Protein AF-A0A7C4CMU3-F1 (afdb_monomer_lite)

Foldseek 3Di:
DDDPDDDPPDDDPPCPVVVVVVVVVVVVVVVVVVVVVVVVVCVVVVVVVVVVVVVVVVVVVVVVVVVVVVCVVVVPPPPPPPPPPDPDDDDDDDDDDDDDDDDDDDDDDDDPDDPFDWFQQPPPRDIHTPPDQADPPPRHGRDDDPPDDDDPDDDPPQDWDADPVPRDIGGPPDQADPVPRHGDPPNPPDPDPPDPPCPVVVVVVVVVVVVVVVVVVVVVVVVVVVVVVVVVVVPD

Sequence (236 aa):
MLGFFREEKQMPHKNAVAYGTASCIMGIMILFASIFLFSQYISKTANQYLAITVIIMLTASSLVILSGAYLRHLGKTWPVTVPIKTAGGTSPKKQFQKTPSLQNVTYHETVSKSQEATKICPKCGTANDAKYKFCFRCGTILFEIPMETLPSTEIEVEEFVFCQVCGKKLAKNSKYCSSCGAPLSGAETLPPPPPPPDIEKRLEELEEKIRSLEESLKKITESKSFENKNETSIFE

Structure (mmCIF, N/CA/C/O backbone):
data_AF-A0A7C4CMU3-F1
#
_entry.id   AF-A0A7C4CMU3-F1
#
loop_
_atom_site.group_PDB
_atom_site.id
_atom_site.type_symbol
_atom_site.label_atom_id
_atom_site.label_alt_id
_atom_site.label_comp_id
_atom_site.label_asym_id
_atom_site.label_entity_id
_atom_site.label_seq_id
_atom_site.pdbx_PDB_ins_code
_atom_site.Cartn_x
_atom_site.Cartn_y
_atom_site.Cartn_z
_atom_site.occupancy
_atom_site.B_iso_or_equiv
_atom_site.auth_seq_id
_atom_site.auth_comp_id
_atom_site.auth_asym_id
_atom_site.auth_atom_id
_atom_site.pdbx_PDB_model_num
ATOM 1 N N . MET A 1 1 ? -56.685 -31.455 2.705 1.00 46.97 1 MET A N 1
ATOM 2 C CA . MET A 1 1 ? -56.891 -30.515 1.585 1.00 46.97 1 MET A CA 1
ATOM 3 C C . MET A 1 1 ? -57.648 -29.299 2.102 1.00 46.97 1 MET A C 1
ATOM 5 O O . MET A 1 1 ? -58.862 -29.360 2.211 1.00 46.97 1 MET A O 1
ATOM 9 N N . LEU A 1 2 ? -56.946 -28.233 2.488 1.00 42.47 2 LEU A N 1
ATOM 10 C CA . LEU A 1 2 ? -57.560 -26.944 2.820 1.00 42.47 2 LEU A CA 1
ATOM 11 C C . LEU A 1 2 ? -56.958 -25.912 1.868 1.00 42.47 2 LEU A C 1
ATOM 13 O O . LEU A 1 2 ? -55.816 -25.494 2.036 1.00 42.47 2 LEU A O 1
ATOM 17 N N . GLY A 1 3 ? -57.699 -25.609 0.803 1.00 42.78 3 GLY A N 1
ATOM 18 C CA . GLY A 1 3 ? -57.327 -24.609 -0.188 1.00 42.78 3 GLY A CA 1
ATOM 19 C C . GLY A 1 3 ? -57.658 -23.216 0.329 1.00 42.78 3 GLY A C 1
ATOM 20 O O . GLY A 1 3 ? -58.828 -22.858 0.435 1.00 42.78 3 GLY A O 1
ATOM 21 N N . PHE A 1 4 ? -56.628 -22.433 0.640 1.00 49.97 4 PHE A N 1
ATOM 22 C CA . PHE A 1 4 ? -56.752 -20.996 0.851 1.00 49.97 4 PHE A CA 1
ATOM 23 C C . PHE A 1 4 ? -56.882 -20.309 -0.514 1.00 49.97 4 PHE A C 1
ATOM 25 O O . PHE A 1 4 ? -55.888 -20.050 -1.189 1.00 49.97 4 PHE A O 1
ATOM 32 N N . PHE A 1 5 ? -58.117 -20.019 -0.922 1.00 52.44 5 PHE A N 1
ATOM 33 C CA . PHE A 1 5 ? -58.389 -19.056 -1.986 1.00 52.44 5 PHE A CA 1
ATOM 34 C C . PHE A 1 5 ? -58.101 -17.652 -1.445 1.00 52.44 5 PHE A C 1
ATOM 36 O O . PHE A 1 5 ? -58.825 -17.133 -0.596 1.00 52.44 5 PHE A O 1
ATOM 43 N N . ARG A 1 6 ? -56.997 -17.058 -1.905 1.00 57.62 6 ARG A N 1
ATOM 44 C CA . ARG A 1 6 ? -56.644 -15.662 -1.643 1.00 57.62 6 ARG A CA 1
ATOM 45 C C . ARG A 1 6 ? -57.348 -14.794 -2.681 1.00 57.62 6 ARG A C 1
ATOM 47 O O . ARG A 1 6 ? -57.037 -14.854 -3.863 1.00 57.62 6 ARG A O 1
ATOM 54 N N . GLU A 1 7 ? -58.313 -14.021 -2.215 1.00 53.16 7 GLU A N 1
ATOM 55 C CA . GLU A 1 7 ? -59.110 -13.088 -3.006 1.00 53.16 7 GLU A CA 1
ATOM 56 C C . GLU A 1 7 ? -58.253 -11.855 -3.359 1.00 53.16 7 GLU A C 1
ATOM 58 O O . GLU A 1 7 ? -58.010 -10.978 -2.526 1.00 53.16 7 GLU A O 1
ATOM 63 N N . GLU A 1 8 ? -57.722 -11.807 -4.585 1.00 56.66 8 GLU A N 1
ATOM 64 C CA . GLU A 1 8 ? -57.053 -10.620 -5.126 1.00 56.66 8 GLU A CA 1
ATOM 65 C C . GLU A 1 8 ? -58.100 -9.558 -5.467 1.00 56.66 8 GLU A C 1
ATOM 67 O O . GLU A 1 8 ? -58.771 -9.600 -6.498 1.00 56.66 8 GLU A O 1
ATOM 72 N N . LYS A 1 9 ? -58.245 -8.573 -4.576 1.00 58.94 9 LYS A N 1
ATOM 73 C CA . LYS A 1 9 ? -59.025 -7.363 -4.845 1.00 58.94 9 LYS A CA 1
ATOM 74 C C . LYS A 1 9 ? -58.355 -6.571 -5.967 1.00 58.94 9 LYS A C 1
ATOM 76 O O . LYS A 1 9 ? -57.371 -5.865 -5.755 1.00 58.94 9 LYS A O 1
ATOM 81 N N . GLN A 1 10 ? -58.922 -6.689 -7.159 1.00 59.12 10 GLN A N 1
ATOM 82 C CA . GLN A 1 10 ? -58.537 -5.951 -8.352 1.00 59.12 10 GLN A CA 1
ATOM 83 C C . GLN A 1 10 ? -58.848 -4.458 -8.152 1.00 59.12 10 GLN A C 1
ATOM 85 O O . GLN A 1 10 ? -60.004 -4.037 -8.147 1.00 59.12 10 GLN A O 1
ATOM 90 N N . MET A 1 11 ? -57.809 -3.652 -7.917 1.00 60.00 11 MET A N 1
ATOM 91 C CA . MET A 1 11 ? -57.941 -2.200 -7.778 1.00 60.00 11 MET A CA 1
ATOM 92 C C . MET A 1 11 ? -58.058 -1.509 -9.150 1.00 60.00 11 MET A C 1
ATOM 94 O O . MET A 1 11 ? -57.443 -1.950 -10.123 1.00 60.00 11 MET A O 1
ATOM 98 N N . PRO A 1 12 ? -58.830 -0.410 -9.251 1.00 54.72 12 PRO A N 1
ATOM 99 C CA . PRO A 1 12 ? -59.110 0.265 -10.513 1.00 54.72 12 PRO A CA 1
ATOM 100 C C . PRO A 1 12 ? -57.850 0.892 -11.136 1.00 54.72 12 PRO A C 1
ATOM 102 O O . PRO A 1 12 ? -57.172 1.737 -10.551 1.00 54.72 12 PRO A O 1
ATOM 105 N N . HIS A 1 13 ? -57.594 0.506 -12.386 1.00 56.91 13 HIS A N 1
ATOM 106 C CA . HIS A 1 13 ? -56.392 0.735 -13.202 1.00 56.91 13 HIS A CA 1
ATOM 107 C C . HIS A 1 13 ? -56.022 2.206 -13.506 1.00 56.91 13 HIS A C 1
ATOM 109 O O . HIS A 1 13 ? -55.070 2.463 -14.241 1.00 56.91 13 HIS A O 1
ATOM 115 N N . LYS A 1 14 ? -56.763 3.188 -12.978 1.00 56.09 14 LYS A N 1
ATOM 116 C CA . LYS A 1 14 ? -56.582 4.614 -13.308 1.00 56.09 14 LYS A CA 1
ATOM 117 C C . LYS A 1 14 ? -55.611 5.355 -12.380 1.00 56.09 14 LYS A C 1
ATOM 119 O O . LYS A 1 14 ? -55.131 6.416 -12.757 1.00 56.09 14 LYS A O 1
ATOM 124 N N . ASN A 1 15 ? -55.248 4.772 -11.231 1.00 52.31 15 ASN A N 1
ATOM 125 C CA . ASN A 1 15 ? -54.351 5.417 -10.258 1.00 52.31 15 ASN A CA 1
ATOM 126 C C . ASN A 1 15 ? -52.934 4.813 -10.211 1.00 52.31 15 ASN A C 1
ATOM 128 O O . ASN A 1 15 ? -52.045 5.400 -9.604 1.00 52.31 15 ASN A O 1
ATOM 132 N N . ALA A 1 16 ? -52.686 3.675 -10.870 1.00 51.88 16 ALA A N 1
ATOM 133 C CA . ALA A 1 16 ? -51.402 2.963 -10.800 1.00 51.88 16 ALA A CA 1
ATOM 134 C C . ALA A 1 16 ? -50.220 3.735 -11.428 1.00 51.88 16 ALA A C 1
ATOM 136 O O . ALA A 1 16 ? -49.078 3.568 -11.007 1.00 51.88 16 ALA A O 1
ATOM 137 N N . VAL A 1 17 ? -50.486 4.626 -12.390 1.00 53.56 17 VAL A N 1
ATOM 138 C CA . VAL A 1 17 ? -49.440 5.400 -13.085 1.00 53.56 17 VAL A CA 1
ATOM 139 C C . VAL A 1 17 ? -48.876 6.529 -12.207 1.00 53.56 17 VAL A C 1
ATOM 141 O O . VAL A 1 17 ? -47.705 6.877 -12.333 1.00 53.56 17 VAL A O 1
ATOM 144 N N . ALA A 1 18 ? -49.663 7.066 -11.267 1.00 52.12 18 ALA A N 1
ATOM 145 C CA . ALA A 1 18 ? -49.240 8.179 -10.410 1.00 52.12 18 ALA A CA 1
ATOM 146 C C . ALA A 1 18 ? -48.301 7.747 -9.265 1.00 52.12 18 ALA A C 1
ATOM 148 O O . ALA A 1 18 ? -47.420 8.508 -8.866 1.00 52.12 18 ALA A O 1
ATOM 149 N N . TYR A 1 19 ? -48.441 6.518 -8.756 1.00 53.53 19 TYR A N 1
ATOM 150 C CA . TYR A 1 19 ? -47.582 6.013 -7.675 1.00 53.53 19 TYR A CA 1
ATOM 151 C C . TYR A 1 19 ? -46.185 5.597 -8.165 1.00 53.53 19 TYR A C 1
ATOM 153 O O . TYR A 1 19 ? -45.214 5.716 -7.417 1.00 53.53 19 TYR A O 1
ATOM 161 N N . GLY A 1 20 ? -46.056 5.172 -9.427 1.00 54.78 20 GLY A N 1
ATOM 162 C CA . GLY A 1 20 ? -44.764 4.806 -10.018 1.00 54.78 20 GLY A CA 1
ATOM 163 C C . GLY A 1 20 ? -43.837 6.006 -10.239 1.00 54.78 20 GLY A C 1
ATOM 164 O O . GLY A 1 20 ? -42.647 5.940 -9.934 1.00 54.78 20 GLY A O 1
ATOM 165 N N . THR A 1 21 ? -44.376 7.138 -10.702 1.00 58.78 21 THR A N 1
ATOM 166 C CA . THR A 1 21 ? -43.574 8.341 -10.981 1.00 58.78 21 THR A CA 1
ATOM 167 C C . THR A 1 21 ? -43.113 9.038 -9.702 1.00 58.78 21 THR A C 1
ATOM 169 O O . THR A 1 21 ? -41.954 9.441 -9.615 1.00 58.78 21 THR A O 1
ATOM 172 N N . ALA A 1 22 ? -43.964 9.105 -8.673 1.00 62.97 22 ALA A N 1
ATOM 173 C CA . ALA A 1 22 ? -43.596 9.666 -7.373 1.00 62.97 22 ALA A CA 1
ATOM 174 C C . ALA A 1 22 ? -42.492 8.848 -6.672 1.00 62.97 22 ALA A C 1
ATOM 176 O O . ALA A 1 22 ? -41.566 9.423 -6.100 1.00 62.97 22 ALA A O 1
ATOM 177 N N . SER A 1 23 ? -42.542 7.512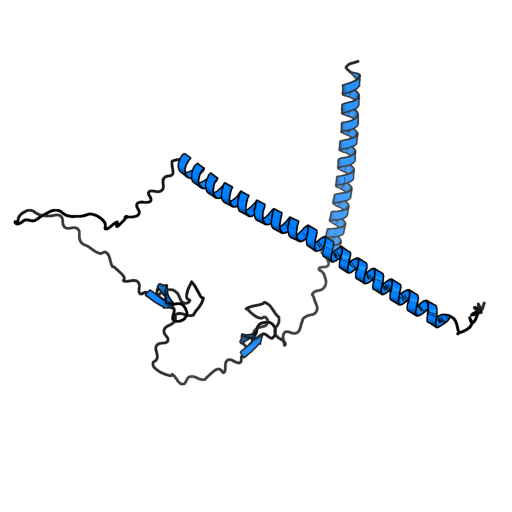 -6.767 1.00 70.38 23 SER A N 1
ATOM 178 C CA . SER A 1 23 ? -41.509 6.633 -6.202 1.00 70.38 23 SER A CA 1
ATOM 179 C C . SER A 1 23 ? -40.160 6.786 -6.922 1.00 70.38 23 SER A C 1
ATOM 181 O O . SER A 1 23 ? -39.123 6.903 -6.267 1.00 70.38 23 SER A O 1
ATOM 183 N N . CYS A 1 24 ? -40.166 6.903 -8.256 1.00 70.19 24 CYS A N 1
ATOM 184 C CA . CYS A 1 24 ? -38.953 7.174 -9.033 1.00 70.19 24 CYS A CA 1
ATOM 185 C C . CYS A 1 24 ? -38.321 8.534 -8.701 1.00 70.19 24 CYS A C 1
ATOM 187 O O . CYS A 1 24 ? -37.105 8.614 -8.538 1.00 70.19 24 CYS A O 1
ATOM 189 N N . ILE A 1 25 ? -39.122 9.596 -8.566 1.00 80.38 25 ILE A N 1
ATOM 190 C CA . ILE A 1 25 ? -38.609 10.937 -8.245 1.00 80.38 25 ILE A CA 1
ATOM 191 C C . ILE A 1 25 ? -37.969 10.950 -6.851 1.00 80.38 25 ILE A C 1
ATOM 193 O O . ILE A 1 25 ? -36.870 11.476 -6.688 1.00 80.38 25 ILE A O 1
ATOM 197 N N . MET A 1 26 ? -38.597 10.309 -5.861 1.00 81.75 26 MET A N 1
ATOM 198 C CA . MET A 1 26 ? -38.030 10.191 -4.512 1.00 81.75 26 MET A CA 1
ATOM 199 C C . MET A 1 26 ? -36.707 9.414 -4.508 1.00 81.75 26 MET A C 1
ATOM 201 O O . MET A 1 26 ? -35.751 9.843 -3.864 1.00 81.75 26 MET A O 1
ATOM 205 N N . GLY A 1 27 ? -36.613 8.320 -5.272 1.00 77.50 27 GLY A N 1
ATOM 206 C CA . GLY A 1 27 ? -35.368 7.561 -5.419 1.00 77.50 27 GLY A CA 1
ATOM 207 C C . GLY A 1 27 ? -34.232 8.391 -6.027 1.00 77.50 27 GLY A C 1
ATOM 208 O O . GLY A 1 27 ? -33.112 8.377 -5.520 1.00 77.50 27 GLY A O 1
ATOM 209 N N . ILE A 1 28 ? -34.530 9.180 -7.061 1.00 80.50 28 ILE A N 1
ATOM 210 C CA . ILE A 1 28 ? -33.556 10.071 -7.706 1.00 80.50 28 ILE A CA 1
ATOM 211 C C . ILE A 1 28 ? -33.084 11.164 -6.734 1.00 80.50 28 ILE A C 1
ATOM 213 O O . ILE A 1 28 ? -31.883 11.408 -6.621 1.00 80.50 28 ILE A O 1
ATOM 217 N N . MET A 1 29 ? -33.995 11.780 -5.976 1.00 88.56 29 MET A N 1
ATOM 218 C CA . MET A 1 29 ? -33.649 12.815 -4.992 1.00 88.56 29 MET A CA 1
ATOM 219 C C . MET A 1 29 ? -32.762 12.277 -3.860 1.00 88.56 29 MET A C 1
ATOM 221 O O . MET A 1 29 ? -31.830 12.962 -3.438 1.00 88.56 29 MET A O 1
ATOM 225 N N . ILE A 1 30 ? -32.999 11.042 -3.405 1.00 83.44 30 ILE A N 1
ATOM 226 C CA . ILE A 1 30 ? -32.158 10.382 -2.396 1.00 83.44 30 ILE A CA 1
ATOM 227 C C . ILE A 1 30 ? -30.750 10.132 -2.949 1.00 83.44 30 ILE A C 1
ATOM 229 O O . ILE A 1 30 ? -29.772 10.451 -2.277 1.00 83.44 30 ILE A O 1
ATOM 233 N N . LEU A 1 31 ? -30.629 9.642 -4.187 1.00 80.88 31 LEU A N 1
ATOM 234 C CA . LEU A 1 31 ? -29.326 9.424 -4.825 1.00 80.88 31 LEU A CA 1
ATOM 235 C C . LEU A 1 31 ? -28.530 10.727 -4.969 1.00 80.88 31 LEU A C 1
ATOM 237 O O . LEU A 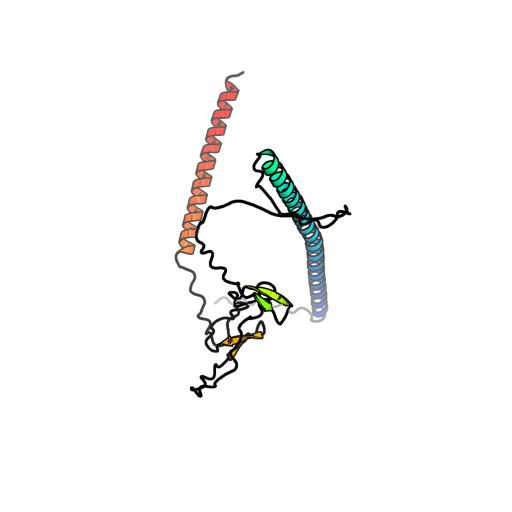1 31 ? -27.348 10.766 -4.624 1.00 80.88 31 LEU A O 1
ATOM 241 N N . PHE A 1 32 ? -29.170 11.814 -5.410 1.00 88.56 32 PHE A N 1
ATOM 242 C CA . PHE A 1 32 ? -28.514 13.121 -5.498 1.00 88.56 32 PHE A CA 1
ATOM 243 C C . PHE A 1 32 ? -28.094 13.660 -4.127 1.00 88.56 32 PHE A C 1
ATOM 245 O O . PHE A 1 32 ? -26.984 14.178 -3.995 1.00 88.56 32 PHE A O 1
ATOM 252 N N . ALA A 1 33 ? -28.925 13.495 -3.094 1.00 83.94 33 ALA A N 1
ATOM 253 C CA . ALA A 1 33 ? -28.575 13.884 -1.731 1.00 83.94 33 ALA A CA 1
ATOM 254 C C . ALA A 1 33 ? -27.375 13.083 -1.195 1.00 83.94 33 ALA A C 1
ATOM 256 O O . ALA A 1 33 ? -26.463 13.665 -0.607 1.00 83.94 33 ALA A O 1
ATOM 257 N N . SER A 1 34 ? -27.317 11.771 -1.450 1.00 81.81 34 SER A N 1
ATOM 258 C CA . SER A 1 34 ? -26.182 10.925 -1.064 1.00 81.81 34 SER A CA 1
ATOM 259 C C . SER A 1 34 ? -24.889 11.325 -1.778 1.00 81.81 34 SER A C 1
ATOM 261 O O . SER A 1 34 ? -23.850 11.438 -1.130 1.00 81.81 34 SER A O 1
ATOM 263 N N . ILE A 1 35 ? -24.943 11.604 -3.085 1.00 79.06 35 ILE A N 1
ATOM 264 C CA . ILE A 1 35 ? -23.781 12.065 -3.863 1.00 79.06 35 ILE A CA 1
ATOM 265 C C . ILE A 1 35 ? -23.297 13.433 -3.361 1.00 79.06 35 ILE A C 1
ATOM 267 O O . ILE A 1 35 ? -22.094 13.644 -3.200 1.00 79.06 35 ILE A O 1
ATOM 271 N N . PHE A 1 36 ? -24.216 14.352 -3.059 1.00 83.88 36 PHE A N 1
ATOM 272 C CA . PHE A 1 36 ? -23.882 15.679 -2.540 1.00 83.88 36 PHE A CA 1
ATOM 273 C C . PHE A 1 36 ? -23.233 15.613 -1.149 1.00 83.88 36 PHE A C 1
ATOM 275 O O . PHE A 1 36 ? -22.202 16.245 -0.914 1.00 83.88 36 PHE A O 1
ATOM 282 N N . LEU A 1 37 ? -23.775 14.798 -0.237 1.00 77.88 37 LEU A N 1
ATOM 283 C CA . LEU A 1 37 ? -23.185 14.574 1.087 1.00 77.88 37 LEU A CA 1
ATOM 284 C C . LEU A 1 37 ? -21.814 13.892 0.996 1.00 77.88 37 LEU A C 1
ATOM 286 O O . LEU A 1 37 ? -20.896 14.273 1.722 1.00 77.88 37 LEU A O 1
ATOM 290 N N . PHE A 1 38 ? -21.642 12.941 0.075 1.00 69.56 38 PHE A N 1
ATOM 291 C CA . PHE A 1 38 ? -20.359 12.285 -0.175 1.00 69.56 38 PHE A CA 1
ATOM 292 C C . PHE A 1 38 ? -19.315 13.260 -0.742 1.00 69.56 38 PHE A C 1
ATOM 294 O O . PHE A 1 38 ? -18.168 13.259 -0.301 1.00 69.56 38 PHE A O 1
ATOM 301 N N . SER A 1 39 ? -19.713 14.167 -1.639 1.00 71.62 39 SER A N 1
ATOM 302 C CA . SER A 1 39 ? -18.847 15.237 -2.155 1.00 71.62 39 SER A CA 1
ATOM 303 C C . SER A 1 39 ? -18.406 16.211 -1.052 1.00 71.62 39 SER A C 1
ATOM 305 O O . SER A 1 39 ? -17.217 16.513 -0.929 1.00 71.62 39 SER A O 1
ATOM 307 N N . GLN A 1 40 ? -19.328 16.625 -0.175 1.00 75.62 40 GLN A N 1
ATOM 308 C CA . GLN A 1 40 ? -19.013 17.471 0.983 1.00 75.62 40 GLN A CA 1
ATOM 309 C C . GLN A 1 40 ? -18.111 16.756 2.007 1.00 75.62 40 GLN A C 1
ATOM 311 O O . GLN A 1 40 ? -17.236 17.379 2.615 1.00 75.62 40 GLN A O 1
ATOM 316 N N . TYR A 1 41 ? -18.282 15.441 2.180 1.00 74.62 41 TYR A N 1
ATOM 317 C CA . TYR A 1 41 ? -17.429 14.606 3.029 1.00 74.62 41 TYR A CA 1
ATOM 318 C C . TYR A 1 41 ? -16.005 14.467 2.465 1.00 74.62 41 TYR A C 1
ATOM 320 O O . TYR A 1 41 ? -15.029 14.646 3.200 1.00 74.62 41 TYR A O 1
ATOM 328 N N . ILE A 1 42 ? -15.867 14.235 1.155 1.00 66.38 42 ILE A N 1
ATOM 329 C CA . ILE A 1 42 ? -14.566 14.205 0.468 1.00 66.38 42 ILE A CA 1
ATOM 330 C C . ILE A 1 42 ? -13.876 15.570 0.560 1.00 66.38 42 ILE A C 1
ATOM 332 O O . ILE A 1 42 ? -12.685 15.630 0.844 1.00 66.38 42 ILE A O 1
ATOM 336 N N . SER A 1 43 ? -14.601 16.681 0.397 1.00 65.88 43 SER A N 1
ATOM 337 C CA . SER A 1 43 ? -14.002 18.020 0.489 1.00 65.88 43 SER A CA 1
ATOM 338 C C . SER A 1 43 ? -13.451 18.337 1.886 1.00 65.88 43 SER A C 1
ATOM 340 O O . SER A 1 43 ? -12.412 18.991 1.995 1.00 65.88 43 SER A O 1
ATOM 342 N N . LYS A 1 44 ? -14.104 17.870 2.960 1.00 66.81 44 LYS A N 1
ATOM 343 C CA . LYS A 1 44 ? -13.600 18.046 4.334 1.00 66.81 44 LYS A CA 1
ATOM 344 C C . LYS A 1 44 ? -12.400 17.150 4.635 1.00 66.81 44 LYS A C 1
ATOM 346 O O . LYS A 1 44 ? -11.450 17.610 5.265 1.00 66.81 44 LYS A O 1
ATOM 351 N N . THR A 1 45 ? -12.415 15.904 4.169 1.00 59.59 45 THR A N 1
ATOM 352 C CA . THR A 1 45 ? -11.327 14.945 4.416 1.00 59.59 45 THR A CA 1
ATOM 353 C C . THR A 1 45 ? -10.098 15.222 3.548 1.00 59.59 45 THR A C 1
ATOM 355 O O . THR A 1 45 ? -8.983 15.147 4.053 1.00 59.59 45 THR A O 1
ATOM 358 N N . ALA A 1 46 ? -10.262 15.657 2.294 1.00 62.94 46 ALA A N 1
ATOM 359 C CA . ALA A 1 46 ? -9.153 16.062 1.423 1.00 62.94 46 ALA A CA 1
ATOM 360 C C . ALA A 1 46 ? -8.324 17.206 2.035 1.00 62.94 46 ALA A C 1
ATOM 362 O O . ALA A 1 46 ? -7.094 17.155 2.026 1.00 62.94 46 ALA A O 1
ATOM 363 N N . ASN A 1 47 ? -8.986 18.187 2.657 1.00 68.75 47 ASN A N 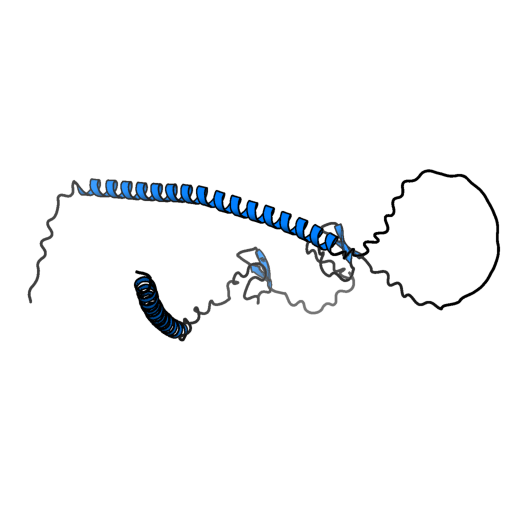1
ATOM 364 C CA . ASN A 1 47 ? -8.308 19.266 3.378 1.00 68.75 47 ASN A CA 1
ATOM 365 C C . ASN A 1 47 ? -7.611 18.775 4.657 1.00 68.75 47 ASN A C 1
ATOM 367 O O . ASN A 1 47 ? -6.543 19.278 4.996 1.00 68.75 47 ASN A O 1
ATOM 371 N N . GLN A 1 48 ? -8.161 17.769 5.347 1.00 76.38 48 GLN A N 1
ATOM 372 C CA . GLN A 1 48 ? -7.507 17.161 6.511 1.00 76.38 48 GLN A CA 1
ATOM 373 C C . GLN A 1 48 ? -6.262 16.355 6.119 1.00 76.38 48 GLN A C 1
ATOM 375 O O . GLN A 1 48 ? -5.223 16.517 6.751 1.00 76.38 48 GLN A O 1
ATOM 380 N N . TYR A 1 49 ? -6.311 15.553 5.052 1.00 79.44 49 TYR A N 1
ATOM 381 C CA . TYR A 1 49 ? -5.132 14.833 4.555 1.00 79.44 49 TYR A CA 1
ATOM 382 C C . TYR A 1 49 ? -4.056 15.788 4.020 1.00 79.44 49 TYR A C 1
ATOM 384 O O . TYR A 1 49 ? -2.870 15.581 4.285 1.00 79.44 49 TYR A O 1
ATOM 392 N N . LEU A 1 50 ? -4.439 16.870 3.334 1.00 81.50 50 LEU A N 1
ATOM 393 C CA . LEU A 1 50 ? -3.496 17.903 2.899 1.00 81.50 50 LEU A CA 1
ATOM 394 C C . LEU A 1 50 ? -2.850 18.622 4.099 1.00 81.50 50 LEU A C 1
ATOM 396 O O . LEU A 1 50 ? -1.639 18.818 4.123 1.00 81.50 50 LEU A O 1
ATOM 400 N N . ALA A 1 51 ? -3.623 18.953 5.136 1.00 76.44 51 ALA A N 1
ATOM 401 C CA . ALA A 1 51 ? -3.087 19.561 6.353 1.00 76.44 51 ALA A CA 1
ATOM 402 C C . ALA A 1 51 ? -2.135 18.613 7.106 1.00 76.44 51 ALA A C 1
ATOM 404 O O . ALA A 1 51 ? -1.042 19.022 7.496 1.00 76.44 51 ALA A O 1
ATOM 405 N N . ILE A 1 52 ? -2.505 17.336 7.262 1.00 80.38 52 ILE A N 1
ATOM 406 C CA . ILE A 1 52 ? -1.670 16.320 7.922 1.00 80.38 52 ILE A CA 1
ATOM 407 C C . ILE A 1 52 ? -0.364 16.106 7.147 1.00 80.38 52 ILE A C 1
ATOM 409 O O . ILE A 1 52 ? 0.708 16.087 7.748 1.00 80.38 52 ILE A O 1
ATOM 413 N N . THR A 1 53 ? -0.422 15.997 5.818 1.00 77.94 53 THR A N 1
ATOM 414 C CA . THR A 1 53 ? 0.782 15.821 4.986 1.00 77.94 53 THR A CA 1
ATOM 415 C C . THR A 1 53 ? 1.713 17.033 5.056 1.00 77.94 53 THR A C 1
ATOM 417 O O . THR A 1 53 ? 2.921 16.853 5.202 1.00 77.94 53 THR A O 1
ATOM 420 N N . VAL A 1 54 ? 1.184 18.262 5.059 1.00 78.38 54 VAL A N 1
ATOM 421 C CA . VAL A 1 54 ? 1.990 19.482 5.254 1.00 78.38 54 VAL A CA 1
ATOM 422 C C . VAL A 1 54 ? 2.643 19.510 6.643 1.00 78.38 54 VAL A C 1
ATOM 424 O O . VAL A 1 54 ? 3.832 19.810 6.747 1.00 78.38 54 VAL A O 1
ATOM 427 N N . ILE A 1 55 ? 1.925 19.132 7.706 1.00 80.56 55 ILE A N 1
ATOM 428 C CA . ILE A 1 55 ? 2.478 19.051 9.071 1.00 80.56 55 ILE A CA 1
ATOM 429 C C . ILE A 1 55 ? 3.595 17.999 9.158 1.00 80.56 55 ILE A C 1
ATOM 431 O O . ILE A 1 55 ? 4.643 18.264 9.751 1.00 80.56 55 ILE A O 1
ATOM 435 N N . ILE A 1 56 ? 3.421 16.829 8.537 1.00 84.19 56 ILE A N 1
ATOM 436 C CA . ILE A 1 56 ? 4.460 15.786 8.481 1.00 84.19 56 ILE A CA 1
ATOM 437 C C . ILE A 1 56 ? 5.713 16.309 7.762 1.00 84.19 56 ILE A C 1
ATOM 439 O O . ILE A 1 56 ? 6.826 16.125 8.249 1.00 84.19 56 ILE A O 1
ATOM 443 N N . MET A 1 57 ? 5.557 17.018 6.643 1.00 86.00 57 MET A N 1
ATOM 444 C CA . MET A 1 57 ? 6.695 17.573 5.897 1.00 86.00 57 MET A CA 1
ATOM 445 C C . MET A 1 57 ? 7.443 18.658 6.684 1.00 86.00 57 MET A C 1
ATOM 447 O O . MET A 1 57 ? 8.678 18.691 6.676 1.00 86.00 57 MET A O 1
ATOM 451 N N . LEU A 1 58 ? 6.720 19.521 7.404 1.00 86.44 58 LEU A N 1
ATOM 452 C CA . LEU A 1 58 ? 7.320 20.549 8.259 1.00 86.44 58 LEU A CA 1
ATOM 453 C C . LEU A 1 58 ? 8.066 19.930 9.449 1.00 86.44 58 LEU A C 1
ATOM 455 O O . LEU A 1 58 ? 9.215 20.285 9.705 1.00 86.44 58 LEU A O 1
ATOM 459 N N . THR A 1 59 ? 7.458 18.958 10.130 1.00 87.94 59 THR A N 1
ATOM 460 C CA . THR A 1 59 ? 8.075 18.273 11.280 1.00 87.94 59 THR A CA 1
ATOM 461 C C . THR A 1 59 ? 9.300 17.448 10.878 1.00 87.94 59 THR A C 1
ATOM 463 O O . THR A 1 59 ? 10.329 17.515 11.553 1.00 87.94 59 THR A O 1
ATOM 466 N N . ALA A 1 60 ? 9.251 16.744 9.743 1.00 85.19 60 ALA A N 1
ATOM 467 C CA . ALA A 1 60 ? 10.400 16.025 9.195 1.00 85.19 60 ALA A CA 1
ATOM 468 C C . ALA A 1 60 ? 11.559 16.974 8.848 1.00 85.19 60 ALA A C 1
ATOM 470 O O . ALA A 1 60 ? 12.712 16.696 9.184 1.00 85.19 60 ALA A O 1
ATOM 471 N N . SER A 1 61 ? 11.261 18.131 8.248 1.00 84.19 61 SER A N 1
ATOM 472 C CA . SER A 1 61 ? 12.272 19.149 7.931 1.00 84.19 61 SER A CA 1
ATOM 473 C C . SER A 1 61 ? 12.947 19.692 9.195 1.00 84.19 61 SER A C 1
ATOM 475 O O . SER A 1 61 ? 14.173 19.802 9.250 1.00 84.19 61 SER A O 1
ATOM 477 N N . SER A 1 62 ? 12.174 19.968 10.249 1.00 89.19 62 SER A N 1
ATOM 478 C CA . SER A 1 62 ? 12.714 20.397 11.543 1.00 89.19 62 SER A CA 1
ATOM 479 C C . SER A 1 62 ? 13.588 19.325 12.202 1.00 89.19 62 SER A C 1
ATOM 481 O O . SER A 1 62 ? 14.652 19.655 12.725 1.00 89.19 62 SER A O 1
ATOM 483 N N . LEU A 1 63 ? 13.205 18.045 12.133 1.00 90.75 63 LEU A N 1
ATOM 484 C CA . LEU A 1 63 ? 14.011 16.935 12.656 1.00 90.75 63 LEU A CA 1
ATOM 485 C C . LEU A 1 63 ? 15.350 16.793 11.924 1.00 90.75 63 LEU A C 1
ATOM 487 O O . LEU A 1 63 ? 16.376 16.579 12.568 1.00 90.75 63 LEU A O 1
ATOM 491 N N . VAL A 1 64 ? 15.380 16.973 10.600 1.00 89.88 64 VAL A N 1
ATOM 492 C CA . VAL A 1 64 ? 16.635 16.962 9.830 1.00 89.88 64 VAL A CA 1
ATOM 493 C C . VAL A 1 64 ? 17.555 18.100 10.282 1.00 89.88 64 VAL A C 1
ATOM 495 O O . VAL A 1 64 ? 18.737 17.870 10.541 1.00 89.88 64 VAL A O 1
ATOM 498 N N . ILE A 1 65 ? 17.019 19.309 10.466 1.00 84.75 65 ILE A N 1
ATOM 499 C CA . ILE A 1 65 ? 17.798 20.470 10.923 1.00 84.75 65 ILE A CA 1
ATOM 500 C C . ILE A 1 65 ? 18.339 20.248 12.343 1.00 84.75 65 ILE A C 1
ATOM 502 O O . ILE A 1 65 ? 19.524 20.489 12.595 1.00 84.75 65 ILE A O 1
ATOM 506 N N . LEU A 1 66 ? 17.503 19.744 13.255 1.00 84.81 66 LEU A N 1
ATOM 507 C CA . LEU A 1 66 ? 17.893 19.445 14.635 1.00 84.81 66 LEU A CA 1
ATOM 508 C C . LEU A 1 66 ? 18.915 18.306 14.703 1.00 84.81 66 LEU A C 1
ATOM 510 O O . LEU A 1 66 ? 19.892 18.423 15.437 1.00 84.81 66 LEU A O 1
ATOM 514 N N . SER A 1 67 ? 18.765 17.254 13.894 1.00 81.75 67 SER A N 1
ATOM 515 C CA . SER A 1 67 ? 19.747 16.165 13.817 1.00 81.75 67 SER A CA 1
ATOM 516 C C . SER A 1 67 ? 21.104 16.663 13.304 1.00 81.75 67 SER A C 1
ATOM 518 O O . SER A 1 67 ? 22.141 16.333 13.877 1.00 81.75 67 SER A O 1
ATOM 520 N N . GLY A 1 68 ? 21.122 17.551 12.303 1.00 78.75 68 GLY A N 1
ATOM 521 C CA . GLY A 1 68 ? 22.344 18.194 11.821 1.00 78.75 68 GLY A CA 1
ATOM 522 C C . GLY A 1 68 ? 22.979 19.154 12.836 1.00 78.75 68 GLY A C 1
ATOM 523 O O . GLY A 1 68 ? 24.202 19.288 12.878 1.00 78.75 68 GLY A O 1
ATOM 524 N N . ALA A 1 69 ? 22.186 19.840 13.665 1.00 79.06 69 ALA A N 1
ATOM 525 C CA . ALA A 1 69 ? 22.698 20.656 14.770 1.00 79.06 69 ALA A CA 1
ATOM 526 C C . ALA A 1 69 ? 23.261 19.785 15.909 1.00 79.06 69 ALA A C 1
ATOM 528 O O . ALA A 1 69 ? 24.337 20.072 16.429 1.00 79.06 69 ALA A O 1
ATOM 529 N N . TYR A 1 70 ? 22.589 18.680 16.233 1.00 80.50 70 TYR A N 1
ATOM 530 C CA . TYR A 1 70 ? 23.018 17.710 17.239 1.00 80.50 70 TYR A CA 1
ATOM 531 C C . TYR A 1 70 ? 24.326 17.007 16.844 1.00 80.50 70 TYR A C 1
ATOM 533 O O . TYR A 1 70 ? 25.249 16.917 17.650 1.00 80.50 70 TYR A O 1
ATOM 541 N N . LEU A 1 71 ? 24.469 16.600 15.577 1.00 75.62 71 LEU A N 1
ATOM 542 C CA . LEU A 1 71 ? 25.720 16.038 15.051 1.00 75.62 71 LEU A CA 1
ATOM 543 C C . LEU A 1 71 ? 26.882 17.044 15.095 1.00 75.62 71 LEU A C 1
ATOM 545 O O . LEU A 1 71 ? 28.010 16.653 15.398 1.00 75.62 71 LEU A O 1
ATOM 549 N N . ARG A 1 72 ? 26.608 18.335 14.853 1.00 71.94 72 ARG A N 1
ATOM 550 C CA . ARG A 1 72 ? 27.593 19.419 15.012 1.00 71.94 72 ARG A CA 1
ATOM 551 C C . ARG A 1 72 ? 27.989 19.632 16.476 1.00 71.94 72 ARG A C 1
ATOM 553 O O . ARG A 1 72 ? 29.167 19.833 16.749 1.00 71.94 72 ARG A O 1
ATOM 560 N N . HIS A 1 73 ? 27.040 19.537 17.410 1.00 73.50 73 HIS A N 1
ATOM 561 C CA . HIS A 1 73 ? 27.307 19.648 18.849 1.00 73.50 73 HIS A CA 1
ATOM 562 C C . HIS A 1 73 ? 28.119 18.463 19.393 1.00 73.50 73 HIS A C 1
ATOM 564 O O . HIS A 1 73 ? 28.953 18.633 20.276 1.00 73.50 73 HIS A O 1
ATOM 570 N N . LEU A 1 74 ? 27.927 17.256 18.853 1.00 74.25 74 LEU A N 1
ATOM 571 C CA . LEU A 1 74 ? 28.684 16.063 19.251 1.00 74.25 74 LEU A CA 1
ATOM 572 C C . LEU A 1 74 ? 30.146 16.050 18.766 1.00 74.25 74 LEU A C 1
ATOM 574 O O . LEU A 1 74 ? 30.814 15.025 18.893 1.00 74.25 74 LEU A O 1
ATOM 578 N N . GLY A 1 75 ? 30.653 17.146 18.187 1.00 60.88 75 GLY A N 1
ATOM 579 C CA . GLY A 1 75 ? 32.060 17.271 17.795 1.00 60.88 75 GLY A CA 1
ATOM 580 C C . GLY A 1 75 ? 32.502 16.284 16.711 1.00 60.88 75 GLY A C 1
ATOM 581 O O . GLY A 1 75 ? 33.689 16.190 16.416 1.00 60.88 75 GLY A O 1
ATOM 582 N N . LYS A 1 76 ? 31.565 15.562 16.079 1.00 58.22 76 LYS A N 1
ATOM 583 C CA . LYS A 1 76 ? 31.830 14.708 14.918 1.00 58.22 76 LYS A CA 1
ATOM 584 C C . LYS A 1 76 ? 31.880 15.584 13.672 1.00 58.22 76 LYS A C 1
ATOM 586 O O . LYS A 1 76 ? 31.042 15.479 12.779 1.00 58.22 76 LYS A O 1
ATOM 591 N N . THR A 1 77 ? 32.859 16.481 13.620 1.00 55.66 77 THR A N 1
ATOM 592 C CA . THR A 1 77 ? 33.266 17.092 12.362 1.00 55.66 77 THR A CA 1
ATOM 593 C C . THR A 1 77 ? 33.877 15.977 11.522 1.00 55.66 77 THR A C 1
ATOM 595 O O . THR A 1 77 ? 35.009 15.550 11.728 1.00 55.66 77 THR A O 1
ATOM 598 N N . TRP A 1 78 ? 33.109 15.444 10.572 1.00 51.00 78 TRP A N 1
ATOM 599 C CA . TRP A 1 78 ? 33.755 14.785 9.446 1.00 51.00 78 TRP A CA 1
ATOM 600 C C . TRP A 1 78 ? 34.683 15.827 8.811 1.00 51.00 78 TRP A C 1
ATOM 602 O O . TRP A 1 78 ? 34.222 16.945 8.554 1.00 51.00 78 TRP A O 1
ATOM 612 N N . PRO A 1 79 ? 35.973 15.521 8.594 1.00 47.53 79 PRO A N 1
ATOM 613 C CA . PRO A 1 79 ? 36.867 16.422 7.894 1.00 47.53 79 PRO A CA 1
ATOM 614 C C . PRO A 1 79 ? 36.403 16.477 6.441 1.00 47.53 79 PRO A C 1
ATOM 616 O O . PRO A 1 79 ? 36.811 15.695 5.590 1.00 47.53 79 PRO A O 1
ATOM 619 N N . VAL A 1 80 ? 35.496 17.403 6.159 1.00 53.97 80 VAL A N 1
ATOM 620 C CA . VAL A 1 80 ? 35.129 17.789 4.806 1.00 53.97 80 VAL A CA 1
ATOM 621 C C . VAL A 1 80 ? 36.212 18.759 4.343 1.00 53.97 80 VAL A C 1
ATOM 623 O O . VAL A 1 80 ? 36.017 19.967 4.256 1.00 53.97 80 VAL A O 1
ATOM 626 N N . THR A 1 81 ? 37.406 18.229 4.083 1.00 51.91 81 THR A N 1
ATOM 627 C CA . THR A 1 81 ? 38.391 18.906 3.243 1.00 51.91 81 THR A CA 1
ATOM 628 C C . THR A 1 81 ? 37.937 18.749 1.799 1.00 51.91 81 THR A C 1
ATOM 630 O O . THR A 1 81 ? 38.468 17.951 1.032 1.00 51.91 81 THR A O 1
ATOM 633 N N . VAL A 1 82 ? 36.918 19.516 1.403 1.00 55.53 82 VAL A N 1
ATOM 634 C CA . VAL A 1 82 ? 36.737 19.794 -0.023 1.00 55.53 82 VAL A CA 1
ATOM 635 C C . VAL A 1 82 ? 37.882 20.726 -0.412 1.00 55.53 82 VAL A C 1
ATOM 637 O O . VAL A 1 82 ? 37.987 21.808 0.173 1.00 55.53 82 VAL A O 1
ATOM 640 N N . PRO A 1 83 ? 38.754 20.367 -1.367 1.00 47.38 83 PRO A N 1
ATOM 641 C CA . PRO A 1 83 ? 39.655 21.340 -1.952 1.00 47.38 83 PRO A CA 1
ATOM 642 C C . PRO A 1 83 ? 38.805 22.355 -2.717 1.00 47.38 83 PRO A C 1
ATOM 644 O O . PRO A 1 83 ? 38.356 22.117 -3.838 1.00 47.38 83 PRO A O 1
ATOM 647 N N . ILE A 1 84 ? 38.568 23.501 -2.087 1.00 43.94 84 ILE A N 1
ATOM 648 C CA . ILE A 1 84 ? 38.023 24.678 -2.743 1.00 43.94 84 ILE A CA 1
ATOM 649 C C . ILE A 1 84 ? 39.119 25.191 -3.683 1.00 43.94 84 ILE A C 1
ATOM 651 O O . ILE A 1 84 ? 40.040 25.890 -3.271 1.00 43.94 84 ILE A O 1
ATOM 655 N N . LYS A 1 85 ? 39.033 24.847 -4.972 1.00 43.22 85 LYS A N 1
ATOM 656 C CA . LYS A 1 85 ? 39.670 25.655 -6.018 1.00 43.22 85 LYS A CA 1
ATOM 657 C C . LYS A 1 85 ? 38.803 26.891 -6.249 1.00 43.22 85 LYS A C 1
ATOM 659 O O . LYS A 1 85 ? 38.021 26.947 -7.190 1.00 43.22 85 LYS A O 1
ATOM 664 N N . THR A 1 86 ? 38.954 27.891 -5.387 1.00 44.06 86 THR A N 1
ATOM 665 C CA . THR A 1 86 ? 38.617 29.276 -5.722 1.00 44.06 86 THR A CA 1
ATOM 666 C C . THR A 1 86 ? 39.787 29.859 -6.497 1.00 44.06 86 THR A C 1
ATOM 668 O O . THR A 1 86 ? 40.818 30.200 -5.923 1.00 44.06 86 THR A O 1
ATOM 671 N N . ALA A 1 87 ? 39.635 29.963 -7.815 1.00 39.47 87 ALA A N 1
ATOM 672 C CA . ALA A 1 87 ? 40.417 30.900 -8.603 1.00 39.47 87 ALA A CA 1
ATOM 673 C C . ALA A 1 87 ? 39.716 32.261 -8.520 1.00 39.47 87 ALA A C 1
ATOM 675 O O . ALA A 1 87 ? 38.655 32.460 -9.103 1.00 39.47 87 ALA A O 1
ATOM 676 N N . GLY A 1 88 ? 40.298 33.174 -7.750 1.00 52.28 88 GLY A N 1
ATOM 677 C CA . GLY A 1 88 ? 39.838 34.550 -7.621 1.00 52.28 88 GLY A CA 1
ATOM 678 C C . GLY A 1 88 ? 40.785 35.333 -6.724 1.00 52.28 88 GLY A C 1
ATOM 679 O O . GLY A 1 88 ? 40.497 35.532 -5.552 1.00 52.28 88 GLY A O 1
ATOM 680 N N . GLY A 1 89 ? 41.940 35.727 -7.262 1.00 39.16 89 GLY A N 1
ATOM 681 C CA . GLY A 1 89 ? 42.922 36.537 -6.548 1.00 39.16 89 GLY A CA 1
ATOM 682 C C . GLY A 1 89 ? 43.953 37.144 -7.494 1.00 39.16 89 GLY A C 1
ATOM 683 O O . GLY A 1 89 ? 44.724 36.437 -8.133 1.00 39.16 89 GLY A O 1
ATOM 684 N N . THR A 1 90 ? 43.920 38.466 -7.586 1.00 47.16 90 THR A N 1
ATOM 685 C CA . THR A 1 90 ? 44.836 39.370 -8.289 1.00 47.16 90 THR A CA 1
ATOM 686 C C . THR A 1 90 ? 46.309 39.244 -7.856 1.00 47.16 90 THR A C 1
ATOM 688 O O . THR A 1 90 ? 46.578 39.157 -6.664 1.00 47.16 90 THR A O 1
ATOM 691 N N . SER A 1 91 ? 47.213 39.317 -8.851 1.00 48.16 91 SER A N 1
ATOM 692 C CA . SER A 1 91 ? 48.628 39.782 -8.910 1.00 48.16 91 SER A CA 1
ATOM 693 C C . SER A 1 91 ? 49.549 39.674 -7.675 1.00 48.16 91 SER A C 1
ATOM 695 O O . SER A 1 91 ? 49.233 40.225 -6.625 1.00 48.16 91 SER A O 1
ATOM 697 N N . PRO A 1 92 ? 50.800 39.180 -7.844 1.00 44.72 92 PRO A N 1
ATOM 698 C CA . PRO A 1 92 ? 51.925 40.121 -7.989 1.00 44.72 92 PRO A CA 1
ATOM 699 C C . PRO A 1 92 ? 53.086 39.683 -8.920 1.00 44.72 92 PRO A C 1
ATOM 701 O O . PRO A 1 92 ? 53.193 38.559 -9.399 1.00 44.72 92 PRO A O 1
ATOM 704 N N . LYS A 1 93 ? 53.938 40.678 -9.187 1.00 39.12 93 LYS A N 1
ATOM 705 C CA . LYS A 1 93 ? 55.074 40.782 -10.115 1.00 39.12 93 LYS A CA 1
ATOM 706 C C . LYS A 1 93 ? 56.193 39.728 -9.956 1.00 39.12 93 LYS A C 1
ATOM 708 O O . LYS A 1 93 ? 56.720 39.562 -8.871 1.00 39.12 93 LYS A O 1
ATOM 713 N N . LYS A 1 94 ? 56.634 39.230 -11.124 1.00 41.28 94 LYS A N 1
ATOM 714 C CA . LYS A 1 94 ? 58.010 39.210 -11.690 1.00 41.28 94 LYS A CA 1
ATOM 715 C C . LYS A 1 94 ? 59.184 38.582 -10.901 1.00 41.28 94 LYS A C 1
ATOM 717 O O . LYS A 1 94 ? 59.437 38.924 -9.760 1.00 41.28 94 LYS A O 1
ATOM 722 N N . GLN A 1 95 ? 60.024 37.924 -11.717 1.00 40.31 95 GLN A N 1
ATOM 723 C CA . GLN A 1 95 ? 61.465 37.617 -11.584 1.00 40.31 95 GLN A CA 1
ATOM 724 C C . GLN A 1 95 ? 61.831 36.358 -10.786 1.00 40.31 95 GLN A C 1
ATOM 726 O O . GLN A 1 95 ? 61.167 36.033 -9.820 1.00 40.31 95 GLN A O 1
ATOM 731 N N . PHE A 1 96 ? 62.919 35.631 -11.043 1.00 39.72 96 PHE A N 1
ATOM 732 C CA . PHE A 1 96 ? 63.826 35.374 -12.176 1.00 39.72 96 PHE A CA 1
ATOM 733 C C . PHE A 1 96 ? 64.941 34.516 -11.552 1.00 39.72 96 PHE A C 1
ATOM 735 O O . PHE A 1 96 ? 65.547 34.996 -10.604 1.00 39.72 96 PHE A O 1
ATOM 742 N N . GLN A 1 97 ? 65.248 33.337 -12.124 1.00 50.19 97 GLN A N 1
ATOM 743 C CA . GLN A 1 97 ? 66.490 32.546 -11.912 1.00 50.19 97 GLN A CA 1
ATOM 744 C C . GLN A 1 97 ? 66.746 32.026 -10.470 1.00 50.19 97 GLN A C 1
ATOM 746 O O . GLN A 1 97 ? 66.244 32.582 -9.513 1.00 50.19 97 GLN A O 1
ATOM 751 N N . LYS A 1 98 ? 67.501 30.963 -10.162 1.00 41.00 98 LYS A N 1
ATOM 752 C CA . LYS A 1 98 ? 68.325 29.934 -10.831 1.00 41.00 98 LYS A CA 1
ATOM 753 C C . LYS A 1 98 ? 68.497 28.784 -9.790 1.00 41.00 98 LYS A C 1
ATOM 755 O O . LYS A 1 98 ? 68.337 29.030 -8.603 1.00 41.00 98 LYS A O 1
ATOM 760 N N . THR A 1 99 ? 68.812 27.574 -10.273 1.00 41.28 99 THR A N 1
ATOM 761 C CA . THR A 1 99 ? 69.396 26.327 -9.662 1.00 41.28 99 THR A CA 1
ATOM 762 C C . THR A 1 99 ? 70.261 26.450 -8.375 1.00 41.28 99 THR A C 1
ATOM 764 O O . THR A 1 99 ? 70.683 27.579 -8.142 1.00 41.28 99 THR A O 1
ATOM 767 N N . PRO A 1 100 ? 70.741 25.383 -7.645 1.00 63.62 100 PRO A N 1
ATOM 768 C CA . PRO A 1 100 ? 70.635 23.891 -7.755 1.00 63.62 100 PRO A CA 1
ATOM 769 C C . PRO A 1 100 ? 70.499 23.099 -6.394 1.00 63.62 100 PRO A C 1
ATOM 771 O O . PRO A 1 100 ? 70.433 23.695 -5.325 1.00 63.62 100 PRO A O 1
ATOM 774 N N . SER A 1 101 ? 70.613 21.749 -6.447 1.00 36.12 101 SER A N 1
ATOM 775 C CA . SER A 1 101 ? 70.992 20.777 -5.372 1.00 36.12 101 SER A CA 1
ATOM 776 C C . SER A 1 101 ? 69.910 20.391 -4.337 1.00 36.12 101 SER A C 1
ATOM 778 O O . SER A 1 101 ? 69.092 21.222 -3.982 1.00 36.12 101 SER A O 1
ATOM 780 N N . LEU A 1 102 ? 69.787 19.170 -3.801 1.00 39.50 102 LEU A N 1
ATOM 781 C CA . LEU A 1 102 ? 70.580 17.939 -3.824 1.00 39.50 102 LEU A CA 1
ATOM 782 C C . LEU A 1 102 ? 69.628 16.770 -3.426 1.00 39.50 102 LEU A C 1
ATOM 784 O O . LEU A 1 102 ? 68.825 16.957 -2.521 1.00 39.50 102 LEU A O 1
ATOM 788 N N . GLN A 1 103 ? 69.708 15.636 -4.143 1.00 48.59 103 GLN A N 1
ATOM 789 C CA . GLN A 1 103 ? 69.573 14.205 -3.745 1.00 48.59 103 GLN A CA 1
ATOM 790 C C . GLN A 1 103 ? 68.781 13.823 -2.470 1.00 48.59 103 GLN A C 1
ATOM 792 O O . GLN A 1 103 ? 68.897 14.460 -1.438 1.00 48.59 103 GLN A O 1
ATOM 797 N N . ASN A 1 104 ? 68.103 12.685 -2.319 1.00 49.41 104 ASN A N 1
ATOM 798 C CA . ASN A 1 104 ? 67.777 11.481 -3.088 1.00 49.41 104 ASN A CA 1
ATOM 799 C C . ASN A 1 104 ? 66.900 10.688 -2.101 1.00 49.41 104 ASN A C 1
ATOM 801 O O . ASN A 1 104 ? 67.418 10.356 -1.039 1.00 49.41 104 ASN A O 1
ATOM 805 N N . VAL A 1 105 ? 65.662 10.308 -2.421 1.00 42.50 105 VAL A N 1
ATOM 806 C CA . VAL A 1 105 ? 65.096 9.068 -1.856 1.00 42.50 105 VAL A CA 1
ATOM 807 C C . VAL A 1 105 ? 64.172 8.447 -2.893 1.00 42.50 105 VAL A C 1
ATOM 809 O O . VAL A 1 105 ? 63.061 8.909 -3.142 1.00 42.50 105 VAL A O 1
ATOM 812 N N . THR A 1 106 ? 64.688 7.408 -3.532 1.00 44.59 106 THR A N 1
ATOM 813 C CA . THR A 1 106 ? 63.971 6.545 -4.459 1.00 44.59 106 THR A CA 1
ATOM 814 C C . THR A 1 106 ? 62.978 5.694 -3.671 1.00 44.59 106 THR A C 1
ATOM 816 O O . THR A 1 106 ? 63.388 4.903 -2.828 1.00 44.59 106 THR A O 1
ATOM 819 N N . TYR A 1 107 ? 61.688 5.808 -3.977 1.00 40.31 107 TYR A N 1
ATOM 820 C CA . TYR A 1 107 ? 60.726 4.733 -3.747 1.00 40.31 107 TYR A CA 1
ATOM 821 C C . TYR A 1 107 ? 60.061 4.435 -5.085 1.00 40.31 107 TYR A C 1
ATOM 823 O O . TYR A 1 107 ? 59.396 5.289 -5.669 1.00 40.31 107 TYR A O 1
ATOM 831 N N . HIS A 1 108 ? 60.327 3.235 -5.598 1.00 41.19 108 HIS A N 1
ATOM 832 C CA . HIS A 1 108 ? 59.728 2.729 -6.821 1.00 41.19 108 HIS A CA 1
ATOM 833 C C . HIS A 1 108 ? 58.210 2.595 -6.650 1.00 41.19 108 HIS A C 1
ATOM 835 O O . HIS A 1 108 ? 57.710 1.796 -5.865 1.00 41.19 108 HIS A O 1
ATOM 841 N N . GLU A 1 109 ? 57.517 3.467 -7.374 1.00 47.78 109 GLU A N 1
ATOM 842 C CA . GLU A 1 109 ? 56.368 3.229 -8.243 1.00 47.78 109 GLU A CA 1
ATOM 843 C C . GLU A 1 109 ? 55.767 1.811 -8.272 1.00 47.78 109 GLU A C 1
ATOM 845 O O . GLU A 1 109 ? 56.442 0.830 -8.565 1.00 47.78 109 GLU A O 1
ATOM 850 N N . THR A 1 110 ? 54.447 1.734 -8.086 1.00 37.53 110 THR A N 1
ATOM 851 C CA . THR A 1 110 ? 53.516 1.350 -9.167 1.00 37.53 110 THR A CA 1
ATOM 852 C C . THR A 1 110 ? 52.072 1.669 -8.755 1.00 37.53 110 THR A C 1
ATOM 854 O O . THR A 1 110 ? 51.357 0.855 -8.180 1.00 37.53 110 THR A O 1
ATOM 857 N N . VAL A 1 111 ? 51.615 2.885 -9.073 1.00 48.94 111 VAL A N 1
ATOM 858 C CA . VAL A 1 111 ? 50.178 3.192 -9.159 1.00 48.94 111 VAL A CA 1
ATOM 859 C C . VAL A 1 111 ? 49.760 2.942 -10.604 1.00 48.94 111 VAL A C 1
ATOM 861 O O . VAL A 1 111 ? 50.018 3.758 -11.486 1.00 48.94 111 VAL A O 1
ATOM 864 N N . SER A 1 112 ? 49.115 1.802 -10.849 1.00 40.50 112 SER A N 1
ATOM 865 C CA . SER A 1 112 ? 48.423 1.542 -12.112 1.00 40.50 112 SER A CA 1
ATOM 866 C C . SER A 1 112 ? 47.157 2.397 -12.173 1.00 40.50 112 SER A C 1
ATOM 868 O O . SER A 1 112 ? 46.132 2.106 -11.559 1.00 40.50 112 SER A O 1
ATOM 870 N N . LYS A 1 113 ? 47.266 3.512 -12.890 1.00 42.81 113 LYS A N 1
ATOM 871 C CA . LYS A 1 113 ? 46.180 4.422 -13.240 1.00 42.81 113 LYS A CA 1
ATOM 872 C C . LYS A 1 113 ? 45.356 3.791 -14.367 1.00 42.81 113 LYS A C 1
ATOM 874 O O . LYS A 1 113 ? 45.675 3.993 -15.535 1.00 42.81 113 LYS A O 1
ATOM 879 N N . SER A 1 114 ? 44.292 3.055 -14.047 1.00 40.75 114 SER A N 1
ATOM 880 C CA . SER A 1 114 ? 43.293 2.696 -15.059 1.00 40.75 114 SER A CA 1
ATOM 881 C C . SER A 1 114 ? 42.397 3.906 -15.312 1.00 40.75 114 SER A C 1
ATOM 883 O O . SER A 1 114 ? 41.663 4.352 -14.432 1.00 40.75 114 SER A O 1
ATOM 885 N N . GLN A 1 115 ? 42.486 4.472 -16.510 1.00 52.16 115 GLN A N 1
ATOM 886 C CA . GLN A 1 115 ? 41.539 5.465 -16.999 1.00 52.16 115 GLN A CA 1
ATOM 887 C C . GLN A 1 115 ? 40.156 4.801 -17.088 1.00 52.16 115 GLN A C 1
ATOM 889 O O . GLN A 1 115 ? 39.911 4.010 -17.994 1.00 52.16 115 GLN A O 1
ATOM 894 N N . GLU A 1 116 ? 39.267 5.072 -16.130 1.00 59.84 116 GLU A N 1
ATOM 895 C CA . GLU A 1 116 ? 37.881 4.603 -16.205 1.00 59.84 116 GLU A CA 1
ATOM 896 C C . GLU A 1 116 ? 37.186 5.323 -17.368 1.00 59.84 116 GLU A C 1
ATOM 898 O O . GLU A 1 116 ? 36.949 6.533 -17.334 1.00 59.84 116 GLU A O 1
ATOM 903 N N . ALA A 1 117 ? 36.915 4.582 -18.444 1.00 75.44 117 ALA A N 1
ATOM 904 C CA . ALA A 1 117 ? 36.163 5.088 -19.580 1.00 75.44 117 ALA A CA 1
ATOM 905 C C . ALA A 1 117 ? 34.761 5.526 -19.118 1.00 75.44 117 ALA A C 1
ATOM 907 O O . ALA A 1 117 ? 34.133 4.880 -18.280 1.00 75.44 117 ALA A O 1
ATOM 908 N N . THR A 1 118 ? 34.254 6.628 -19.668 1.00 84.38 118 THR A N 1
ATOM 909 C CA . THR A 1 118 ? 32.897 7.124 -19.397 1.00 84.38 118 THR A CA 1
ATOM 910 C C . THR A 1 118 ? 32.076 7.116 -20.684 1.00 84.38 118 THR A C 1
ATOM 912 O O . THR A 1 118 ? 32.581 7.430 -21.758 1.00 84.38 118 THR A O 1
ATOM 915 N N . LYS A 1 119 ? 30.802 6.727 -20.581 1.00 89.94 119 LYS A N 1
ATOM 916 C CA . LYS A 1 119 ? 29.820 6.640 -21.666 1.00 89.94 119 LYS A CA 1
ATOM 917 C C . LYS A 1 119 ? 28.750 7.708 -21.500 1.00 89.94 119 LYS A C 1
ATOM 919 O O . LYS A 1 119 ? 28.079 7.782 -20.466 1.00 89.94 119 LYS A O 1
ATOM 924 N N . ILE A 1 120 ? 28.538 8.514 -22.532 1.00 92.81 120 ILE A N 1
ATOM 925 C CA . ILE A 1 120 ? 27.466 9.512 -22.542 1.00 92.81 120 ILE A CA 1
ATOM 926 C C . ILE A 1 120 ? 26.170 8.859 -23.019 1.00 92.81 120 ILE A C 1
ATOM 928 O O . ILE A 1 120 ? 26.133 8.187 -24.043 1.00 92.81 120 ILE A O 1
ATOM 932 N N . CYS A 1 121 ? 25.088 9.061 -22.271 1.00 93.12 121 CYS A N 1
ATOM 933 C CA . CYS A 1 121 ? 23.776 8.554 -22.642 1.00 93.12 121 CYS A CA 1
ATOM 934 C C . CYS A 1 121 ? 23.264 9.253 -23.913 1.00 93.12 121 CYS A C 1
ATOM 936 O O . CYS A 1 121 ? 23.081 10.474 -23.879 1.00 93.12 121 CYS A O 1
ATOM 938 N N . PRO A 1 122 ? 22.922 8.511 -24.983 1.00 89.62 122 PRO A N 1
ATOM 939 C CA . PRO A 1 122 ? 22.470 9.109 -26.239 1.00 89.62 122 PRO A CA 1
ATOM 940 C C . PRO A 1 122 ? 21.094 9.778 -26.124 1.00 89.62 122 PRO A C 1
ATOM 942 O O . PRO A 1 122 ? 20.768 10.660 -26.908 1.00 89.62 122 PRO A O 1
ATOM 945 N N . LYS A 1 123 ? 20.276 9.388 -25.135 1.00 92.25 123 LYS A N 1
ATOM 946 C CA . LYS A 1 123 ? 18.923 9.934 -24.957 1.00 92.25 123 LYS A CA 1
ATOM 947 C C . LYS A 1 123 ? 18.884 11.216 -24.127 1.00 92.25 123 LYS A C 1
ATOM 949 O O . LYS A 1 123 ? 18.063 12.085 -24.390 1.00 92.25 123 LYS A O 1
ATOM 954 N N . CYS A 1 124 ? 19.703 11.318 -23.079 1.00 94.44 124 CYS A N 1
ATOM 955 C CA . CYS A 1 124 ? 19.600 12.413 -22.104 1.00 94.44 124 CYS A CA 1
ATOM 956 C C . CYS A 1 124 ? 20.919 13.138 -21.812 1.00 94.44 124 CYS A C 1
ATOM 958 O O . CYS A 1 124 ? 20.951 13.982 -20.916 1.00 94.44 124 CYS A O 1
ATOM 960 N N . GLY A 1 125 ? 22.008 12.775 -22.496 1.00 92.38 125 GLY A N 1
ATOM 961 C CA . GLY A 1 125 ? 23.319 13.422 -22.380 1.00 92.38 125 GLY A CA 1
ATOM 962 C C . GLY A 1 125 ? 24.054 13.177 -21.061 1.00 92.38 125 GLY A C 1
ATOM 963 O O . GLY A 1 125 ? 25.115 13.744 -20.826 1.00 92.38 125 GLY A O 1
ATOM 964 N N . THR A 1 126 ? 23.511 12.353 -20.166 1.00 96.56 126 THR A N 1
ATOM 965 C CA . THR A 1 126 ? 2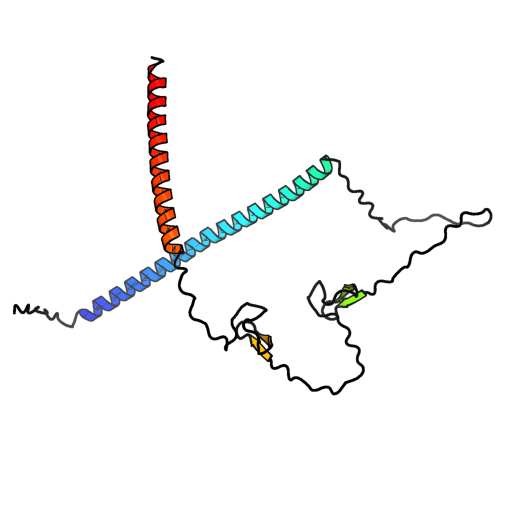4.140 12.083 -18.869 1.00 96.56 126 THR A CA 1
ATOM 966 C C . THR A 1 126 ? 25.379 11.221 -19.045 1.00 96.56 126 THR A C 1
ATOM 968 O O . THR A 1 126 ? 25.296 10.186 -19.699 1.00 96.56 126 THR A O 1
ATOM 971 N N . ALA A 1 127 ? 26.497 11.623 -18.441 1.00 94.94 127 ALA A N 1
ATOM 972 C CA . ALA A 1 127 ? 27.718 10.828 -18.385 1.00 94.94 127 ALA A CA 1
ATOM 973 C C . ALA A 1 127 ? 27.572 9.677 -17.388 1.00 94.94 127 ALA A C 1
ATOM 975 O O . ALA A 1 127 ? 27.105 9.883 -16.273 1.00 94.94 127 ALA A O 1
ATOM 976 N N . ASN A 1 128 ? 27.972 8.477 -17.783 1.00 93.06 128 ASN A N 1
ATOM 977 C CA . ASN A 1 128 ? 27.915 7.266 -16.975 1.00 93.06 128 ASN A CA 1
ATOM 978 C C . ASN A 1 128 ? 29.297 6.614 -17.004 1.00 93.06 128 ASN A C 1
ATOM 980 O O . ASN A 1 128 ? 30.019 6.723 -17.987 1.00 93.06 128 ASN A O 1
ATOM 984 N N . ASP A 1 129 ? 29.661 5.911 -15.946 1.00 91.69 129 ASP A N 1
ATOM 985 C CA . ASP A 1 129 ? 30.812 5.007 -15.952 1.00 91.69 129 ASP A CA 1
ATOM 986 C C . ASP A 1 129 ? 30.633 3.896 -17.010 1.00 91.69 129 ASP A C 1
ATOM 988 O O . ASP A 1 129 ? 29.513 3.415 -17.216 1.00 91.69 129 ASP A O 1
ATOM 992 N N . ALA A 1 130 ? 31.711 3.477 -17.679 1.00 86.12 130 ALA A N 1
ATOM 993 C CA . ALA A 1 130 ? 31.678 2.422 -18.691 1.00 86.12 130 ALA A CA 1
ATOM 994 C C . ALA A 1 130 ? 31.115 1.085 -18.186 1.00 86.12 130 ALA A C 1
ATOM 996 O O . ALA A 1 130 ? 30.588 0.321 -19.005 1.00 86.12 130 ALA A O 1
ATOM 997 N N . LYS A 1 131 ? 31.169 0.816 -16.870 1.00 84.81 131 LYS A N 1
ATOM 998 C CA . LYS A 1 131 ? 30.575 -0.383 -16.253 1.00 84.81 131 LYS A CA 1
ATOM 999 C C . LYS A 1 131 ? 29.047 -0.388 -16.266 1.00 84.81 131 LYS A C 1
ATOM 1001 O O . LYS A 1 131 ? 28.434 -1.451 -16.145 1.00 84.81 131 LYS A O 1
ATOM 1006 N N . TYR A 1 132 ? 28.406 0.774 -16.406 1.00 87.06 132 TYR A N 1
ATOM 1007 C CA . TYR A 1 132 ? 26.951 0.848 -16.414 1.00 87.06 132 TYR A CA 1
ATOM 1008 C C . TYR A 1 132 ? 26.370 0.361 -17.743 1.00 87.06 132 TYR A C 1
ATOM 1010 O O . TYR A 1 132 ? 26.644 0.896 -18.815 1.00 87.06 132 TYR A O 1
ATOM 1018 N N . LYS A 1 133 ? 25.492 -0.642 -17.641 1.00 91.19 133 LYS A N 1
ATOM 1019 C CA . LYS A 1 133 ? 24.706 -1.189 -18.760 1.00 91.19 133 LYS A CA 1
ATOM 1020 C C . LYS A 1 133 ? 23.531 -0.286 -19.155 1.00 91.19 133 LYS A C 1
ATOM 1022 O O . LYS A 1 133 ? 23.078 -0.317 -20.297 1.00 91.19 133 LYS A O 1
ATOM 1027 N N . PHE A 1 134 ? 23.055 0.529 -18.214 1.00 95.12 134 PHE A N 1
ATOM 1028 C CA . PHE A 1 134 ? 21.920 1.438 -18.371 1.00 95.12 134 PHE A CA 1
ATOM 1029 C C . PHE A 1 134 ? 22.272 2.818 -17.817 1.00 95.12 134 PHE A C 1
ATOM 1031 O O . PHE A 1 134 ? 23.018 2.935 -16.847 1.00 95.12 134 PHE A O 1
ATOM 1038 N N . CYS A 1 135 ? 21.695 3.867 -18.395 1.00 94.56 135 CYS A N 1
ATOM 1039 C CA . CYS A 1 135 ? 21.831 5.223 -17.898 1.00 94.56 135 CYS A CA 1
ATOM 1040 C C . CYS A 1 135 ? 21.129 5.353 -16.550 1.00 94.56 135 CYS A C 1
ATOM 1042 O O . CYS A 1 135 ? 19.911 5.194 -16.475 1.00 94.56 135 CYS A O 1
ATOM 1044 N N . PHE A 1 136 ? 21.868 5.727 -15.506 1.00 92.56 136 PHE A N 1
ATOM 1045 C CA . PHE A 1 136 ? 21.303 5.856 -14.159 1.00 92.56 136 PHE A CA 1
ATOM 1046 C C . PHE A 1 136 ? 20.231 6.953 -14.060 1.00 92.56 136 PHE A C 1
ATOM 1048 O O . PHE A 1 136 ? 19.418 6.936 -13.143 1.00 92.56 136 PHE A O 1
ATOM 1055 N N . ARG A 1 137 ? 20.220 7.913 -14.996 1.00 95.06 137 ARG A N 1
ATOM 1056 C CA . ARG A 1 137 ? 19.257 9.020 -14.991 1.00 95.06 137 ARG A CA 1
ATOM 1057 C C . ARG A 1 137 ? 17.958 8.707 -15.727 1.00 95.06 137 ARG A C 1
ATOM 1059 O O . ARG A 1 137 ? 16.904 9.140 -15.283 1.00 95.06 137 ARG A O 1
ATOM 1066 N N . CYS A 1 138 ? 18.015 8.017 -16.866 1.00 93.06 138 CYS A N 1
ATOM 1067 C CA . CYS A 1 138 ? 16.832 7.821 -17.721 1.00 93.06 138 CYS A CA 1
ATOM 1068 C C . CYS A 1 138 ? 16.551 6.365 -18.117 1.00 93.06 138 CYS A C 1
ATOM 1070 O O . CYS A 1 138 ? 15.614 6.120 -18.874 1.00 93.06 138 CYS A O 1
ATOM 1072 N N . GLY A 1 139 ? 17.371 5.411 -17.667 1.00 91.25 139 GLY A N 1
ATOM 1073 C CA . GLY A 1 139 ? 17.210 3.979 -17.941 1.00 91.25 139 GLY A CA 1
ATOM 1074 C C . GLY A 1 139 ? 17.589 3.530 -19.356 1.00 91.25 139 GLY A C 1
ATOM 1075 O O . GLY A 1 139 ? 17.474 2.348 -19.664 1.00 91.25 139 GLY A O 1
ATOM 1076 N N . THR A 1 140 ? 18.045 4.438 -20.228 1.00 93.50 140 THR A N 1
ATOM 1077 C CA . THR A 1 140 ? 18.460 4.088 -21.601 1.00 93.50 140 THR A CA 1
ATOM 1078 C C . THR A 1 140 ? 19.655 3.144 -21.582 1.00 93.50 140 THR A C 1
ATOM 1080 O O . THR A 1 140 ? 20.613 3.382 -20.856 1.00 93.50 140 THR A O 1
ATOM 1083 N N . ILE A 1 141 ? 19.615 2.094 -22.395 1.00 90.81 141 ILE A N 1
ATOM 1084 C CA . ILE A 1 141 ? 20.688 1.106 -22.527 1.00 90.81 141 ILE A CA 1
ATOM 1085 C C . ILE A 1 141 ? 21.943 1.765 -23.133 1.00 90.81 141 ILE A C 1
ATOM 1087 O O . ILE A 1 141 ? 21.828 2.533 -24.083 1.00 90.81 141 ILE A O 1
ATOM 1091 N N . LEU A 1 142 ? 23.128 1.479 -22.580 1.00 89.19 142 LEU A N 1
ATOM 1092 C CA . LEU A 1 142 ? 24.417 2.099 -22.950 1.00 89.19 142 LEU A CA 1
ATOM 1093 C C . LEU A 1 142 ? 25.399 1.125 -23.628 1.00 89.19 142 LEU A C 1
ATOM 1095 O O . LEU A 1 142 ? 26.614 1.341 -23.606 1.00 89.19 142 LEU A O 1
ATOM 1099 N N . PHE A 1 143 ? 24.906 0.012 -24.169 1.00 80.50 143 PHE A N 1
ATOM 1100 C CA . PHE A 1 143 ? 25.755 -0.939 -24.881 1.00 80.50 143 PHE A CA 1
ATOM 1101 C C . PHE A 1 143 ? 26.156 -0.388 -26.251 1.00 80.50 143 PHE A C 1
ATOM 1103 O O . PHE A 1 143 ? 25.305 0.004 -27.046 1.00 80.50 143 PHE A O 1
ATOM 1110 N N . GLU A 1 144 ? 27.459 -0.400 -26.519 1.00 65.19 144 GLU A N 1
ATOM 1111 C CA . GLU A 1 144 ? 27.997 -0.364 -27.874 1.00 65.19 144 GLU A CA 1
ATOM 1112 C C . GLU A 1 144 ? 27.751 -1.750 -28.469 1.00 65.19 144 GLU A C 1
ATOM 1114 O O . GLU A 1 144 ? 28.199 -2.747 -27.905 1.00 65.19 144 GLU A O 1
ATOM 1119 N N . ILE A 1 145 ? 26.994 -1.829 -29.561 1.00 48.75 145 ILE A N 1
ATOM 1120 C CA . ILE A 1 145 ? 27.000 -3.020 -30.409 1.00 48.75 145 ILE A CA 1
ATOM 1121 C C . ILE A 1 145 ? 28.236 -2.851 -31.298 1.00 48.75 145 ILE A C 1
ATOM 1123 O O . ILE A 1 145 ? 28.256 -1.891 -32.073 1.00 48.75 145 ILE A O 1
ATOM 1127 N N . PRO A 1 146 ? 29.268 -3.712 -31.208 1.00 47.94 146 PRO A N 1
ATOM 1128 C CA . PRO A 1 146 ? 30.292 -3.767 -32.236 1.00 47.94 146 PRO A CA 1
ATOM 1129 C C . PRO A 1 146 ? 29.586 -4.120 -33.542 1.00 47.94 146 PRO A C 1
ATOM 1131 O O . PRO A 1 146 ? 29.043 -5.212 -33.707 1.00 47.94 146 PRO A O 1
ATOM 1134 N N . MET A 1 147 ? 29.508 -3.143 -34.436 1.00 49.69 147 MET A N 1
ATOM 1135 C CA . MET A 1 147 ? 28.990 -3.321 -35.779 1.00 49.69 147 MET A CA 1
ATOM 1136 C C . MET A 1 147 ? 30.058 -4.051 -36.585 1.00 49.69 147 MET A C 1
ATOM 1138 O O . MET A 1 147 ? 30.778 -3.417 -37.336 1.00 49.69 147 MET A O 1
ATOM 1142 N N . GLU A 1 148 ? 30.199 -5.363 -36.404 1.00 54.09 148 GLU A N 1
ATOM 1143 C CA . GLU A 1 148 ? 30.902 -6.199 -37.373 1.00 54.09 148 GLU A CA 1
ATOM 1144 C C . GLU A 1 148 ? 30.594 -7.685 -37.185 1.00 54.09 148 GLU A C 1
ATOM 1146 O O . GLU A 1 148 ? 30.617 -8.229 -36.084 1.00 54.09 148 GLU A O 1
ATOM 1151 N N . THR A 1 149 ? 30.340 -8.319 -38.329 1.00 41.12 149 THR A N 1
ATOM 1152 C CA . THR A 1 149 ? 30.074 -9.740 -38.582 1.00 41.12 149 THR A CA 1
ATOM 1153 C C . THR A 1 149 ? 28.721 -10.279 -38.115 1.00 41.12 149 THR A C 1
ATOM 1155 O O . THR A 1 149 ? 28.520 -10.649 -36.968 1.00 41.12 149 THR A O 1
ATOM 1158 N N . LEU A 1 150 ? 27.801 -10.377 -39.082 1.00 51.47 150 LEU A N 1
ATOM 1159 C CA . LEU A 1 150 ? 26.738 -11.381 -39.122 1.00 51.47 150 LEU A CA 1
ATOM 1160 C C . LEU A 1 150 ? 27.367 -12.783 -39.031 1.00 51.47 150 LEU A C 1
ATOM 1162 O O . LEU A 1 150 ? 28.066 -13.169 -39.971 1.00 51.47 150 LEU A O 1
ATOM 1166 N N . PRO A 1 151 ? 27.073 -13.599 -38.008 1.00 44.38 151 PRO A N 1
ATOM 1167 C CA . PRO A 1 151 ? 26.962 -15.024 -38.205 1.00 44.38 151 PRO A CA 1
ATOM 1168 C C . PRO A 1 151 ? 25.505 -15.306 -38.581 1.00 44.38 151 PRO A C 1
ATOM 1170 O O . PRO A 1 151 ? 24.569 -15.009 -37.837 1.00 44.38 151 PRO A O 1
ATOM 1173 N N . SER A 1 152 ? 25.308 -15.846 -39.778 1.00 56.09 152 SER A N 1
ATOM 1174 C CA . SER A 1 152 ? 24.077 -16.523 -40.167 1.00 56.09 152 SER A CA 1
ATOM 1175 C C . SER A 1 152 ? 23.912 -17.769 -39.293 1.00 56.09 152 SER A C 1
ATOM 1177 O O . SER A 1 152 ? 24.266 -18.872 -39.702 1.00 56.09 152 SER A O 1
ATOM 1179 N N . THR A 1 153 ? 23.429 -17.575 -38.073 1.00 45.91 153 THR A N 1
ATOM 1180 C CA . THR A 1 153 ? 22.967 -18.638 -37.184 1.00 45.91 153 THR A CA 1
ATOM 1181 C C . THR A 1 153 ? 21.461 -18.477 -37.057 1.00 45.91 153 THR A C 1
ATOM 1183 O O . THR A 1 153 ? 20.967 -17.351 -36.985 1.00 45.91 153 THR A O 1
ATOM 1186 N N . GLU A 1 154 ? 20.746 -19.596 -37.134 1.00 58.38 154 GLU A N 1
ATOM 1187 C CA . GLU A 1 154 ? 19.290 -19.692 -37.208 1.00 58.38 154 GLU A CA 1
ATOM 1188 C C . GLU A 1 154 ? 18.576 -18.656 -36.334 1.00 58.38 154 GLU A C 1
ATOM 1190 O O . GLU A 1 154 ? 18.757 -18.589 -35.120 1.00 58.38 154 GLU A O 1
ATOM 1195 N N . ILE A 1 155 ? 17.765 -17.822 -36.986 1.00 46.81 155 ILE A N 1
ATOM 1196 C CA . ILE A 1 155 ? 16.925 -16.841 -36.314 1.00 46.81 155 ILE A CA 1
ATOM 1197 C C . ILE A 1 155 ? 15.831 -17.628 -35.591 1.00 46.81 155 ILE A C 1
ATOM 1199 O O . ILE A 1 155 ? 14.828 -18.009 -36.197 1.00 46.81 155 ILE A O 1
ATOM 1203 N N . GLU A 1 156 ? 16.009 -17.858 -34.290 1.00 59.53 156 GLU A N 1
ATOM 1204 C CA . GLU A 1 156 ? 14.872 -18.026 -33.394 1.00 59.53 156 GLU A CA 1
ATOM 1205 C C . GLU A 1 156 ? 14.041 -16.749 -33.517 1.00 59.53 156 GLU A C 1
ATOM 1207 O O . GLU A 1 156 ? 14.425 -15.669 -33.061 1.00 59.53 156 GLU A O 1
ATOM 1212 N N . VAL A 1 157 ? 12.919 -16.848 -34.226 1.00 53.12 157 VAL A N 1
ATOM 1213 C CA . VAL A 1 157 ? 11.927 -15.783 -34.274 1.00 53.12 157 VAL A CA 1
ATOM 1214 C C . VAL A 1 157 ? 11.397 -15.663 -32.850 1.00 53.12 157 VAL A C 1
ATOM 1216 O O . VAL A 1 157 ? 10.528 -16.431 -32.447 1.00 53.12 157 VAL A O 1
ATOM 1219 N N . GLU A 1 158 ? 11.961 -14.745 -32.062 1.00 63.72 158 GLU A N 1
ATOM 1220 C CA . GLU A 1 158 ? 11.441 -14.419 -30.738 1.00 63.72 158 GLU A CA 1
ATOM 1221 C C . GLU A 1 158 ? 10.021 -13.872 -30.913 1.00 63.72 158 GLU A C 1
ATOM 1223 O O . GLU A 1 158 ? 9.801 -12.681 -31.149 1.00 63.72 158 GLU A O 1
ATOM 1228 N N . GLU A 1 159 ? 9.032 -14.761 -30.851 1.00 79.00 159 GLU A N 1
ATOM 1229 C CA . GLU A 1 159 ? 7.634 -14.377 -30.870 1.00 79.00 159 GLU A CA 1
ATOM 1230 C C . GLU A 1 159 ? 7.339 -13.539 -29.623 1.00 79.00 159 GLU A C 1
ATOM 1232 O O . GLU A 1 159 ? 7.645 -13.909 -28.482 1.00 79.00 159 GLU A O 1
ATOM 1237 N N . PHE A 1 160 ? 6.718 -12.386 -29.844 1.00 86.12 160 PHE A N 1
ATOM 1238 C CA . PHE A 1 160 ? 6.395 -11.432 -28.797 1.00 86.12 160 PHE A CA 1
ATOM 1239 C C . PHE A 1 160 ? 4.893 -11.208 -28.703 1.00 86.12 160 PHE A C 1
ATOM 1241 O O . PHE A 1 160 ? 4.154 -11.298 -29.681 1.00 86.12 160 PHE A O 1
ATOM 1248 N N . VAL A 1 161 ? 4.457 -10.861 -27.500 1.00 91.06 161 VAL A N 1
ATOM 1249 C CA . VAL A 1 161 ? 3.094 -10.435 -27.192 1.00 91.06 161 VAL A CA 1
ATOM 1250 C C . VAL A 1 161 ? 3.137 -9.041 -26.582 1.00 91.06 161 VAL A C 1
ATOM 1252 O O . VAL A 1 161 ? 4.121 -8.652 -25.950 1.00 91.06 161 VAL A O 1
ATOM 1255 N N . PHE A 1 162 ? 2.076 -8.265 -26.767 1.00 92.38 162 PHE A N 1
ATOM 1256 C CA . PHE A 1 162 ? 1.945 -6.960 -26.125 1.00 92.38 162 PHE A CA 1
ATOM 1257 C C . PHE A 1 162 ? 1.000 -7.057 -24.936 1.00 92.38 162 PHE A C 1
ATOM 1259 O O . PHE A 1 162 ? -0.068 -7.662 -25.016 1.00 92.38 162 PHE A O 1
ATOM 1266 N N . CYS A 1 163 ? 1.386 -6.433 -23.826 1.00 91.94 163 CYS A N 1
ATOM 1267 C CA . CYS A 1 163 ? 0.497 -6.270 -22.689 1.00 91.94 163 CYS A CA 1
ATOM 1268 C C . CYS A 1 163 ? -0.715 -5.422 -23.097 1.00 91.94 163 CYS A C 1
ATOM 1270 O O . CYS A 1 163 ? -0.551 -4.267 -23.483 1.00 91.94 163 CYS A O 1
ATOM 1272 N N . GLN A 1 164 ? -1.926 -5.953 -22.940 1.00 90.38 164 GLN A N 1
ATOM 1273 C CA . GLN A 1 164 ? -3.159 -5.227 -23.271 1.00 90.38 164 GLN A CA 1
ATOM 1274 C C . GLN A 1 164 ? -3.474 -4.091 -22.282 1.00 90.38 164 GLN A C 1
ATOM 1276 O O . GLN A 1 164 ? -4.250 -3.199 -22.600 1.00 90.38 164 GLN A O 1
ATOM 1281 N N . VAL A 1 165 ? -2.854 -4.099 -21.094 1.00 92.62 165 VAL A N 1
ATOM 1282 C CA . VAL A 1 165 ? -3.068 -3.077 -20.055 1.00 92.62 165 VAL A CA 1
ATOM 1283 C C . VAL A 1 165 ? -2.127 -1.884 -20.218 1.00 92.62 165 VAL A C 1
ATOM 1285 O O . VAL A 1 165 ? -2.550 -0.744 -20.067 1.00 92.62 165 VAL A O 1
ATOM 1288 N N . CYS A 1 166 ? -0.844 -2.121 -20.510 1.00 94.06 166 CYS A N 1
ATOM 1289 C CA . CYS A 1 166 ? 0.167 -1.055 -20.544 1.00 94.06 166 CYS A CA 1
ATOM 1290 C C . CYS A 1 166 ? 0.977 -0.967 -21.845 1.00 94.06 166 CYS A C 1
ATOM 1292 O O . CYS A 1 166 ? 1.868 -0.128 -21.950 1.00 94.06 166 CYS A O 1
ATOM 1294 N N . GLY A 1 167 ? 0.732 -1.846 -22.819 1.00 91.19 167 GLY A N 1
ATOM 1295 C CA . GLY A 1 167 ? 1.393 -1.824 -24.128 1.00 91.19 167 GLY A CA 1
ATOM 1296 C C . GLY A 1 167 ? 2.842 -2.323 -24.154 1.00 91.19 167 GLY A C 1
ATOM 1297 O O . GLY A 1 167 ? 3.468 -2.307 -25.212 1.00 91.19 167 GLY A O 1
ATOM 1298 N N . LYS A 1 168 ? 3.413 -2.786 -23.030 1.00 94.44 168 LYS A N 1
ATOM 1299 C CA . LYS A 1 168 ? 4.786 -3.322 -23.013 1.00 94.44 168 LYS A CA 1
ATOM 1300 C C . LYS A 1 168 ? 4.903 -4.554 -23.928 1.00 94.44 168 LYS A C 1
ATOM 1302 O O . LYS A 1 168 ? 4.108 -5.483 -23.810 1.00 94.44 168 LYS A O 1
ATOM 1307 N N . LYS A 1 169 ? 5.945 -4.580 -24.769 1.00 94.25 169 LYS A N 1
ATOM 1308 C CA . LYS A 1 169 ? 6.393 -5.757 -25.533 1.00 94.25 169 LYS A CA 1
ATOM 1309 C C . LYS A 1 169 ? 7.013 -6.798 -24.593 1.00 94.25 169 LYS A C 1
ATOM 1311 O O . LYS A 1 169 ? 7.909 -6.465 -23.816 1.00 94.25 169 LYS A O 1
ATOM 1316 N N . LEU A 1 170 ? 6.533 -8.033 -24.661 1.00 92.56 170 LEU A N 1
ATOM 1317 C CA . LEU A 1 170 ? 6.897 -9.152 -23.791 1.00 92.56 170 LEU A CA 1
ATOM 1318 C C . LEU A 1 170 ? 7.193 -10.399 -24.634 1.00 92.56 170 LEU A C 1
ATOM 1320 O O . LEU A 1 170 ? 6.701 -10.515 -25.754 1.00 92.56 170 LEU A O 1
ATOM 1324 N N . ALA A 1 171 ? 7.961 -11.342 -24.089 1.00 90.62 171 ALA A N 1
ATOM 1325 C CA . ALA A 1 171 ? 8.156 -12.653 -24.710 1.00 90.62 171 ALA A CA 1
ATOM 1326 C C . ALA A 1 171 ? 6.847 -13.462 -24.671 1.00 90.62 171 ALA A C 1
ATOM 1328 O O . ALA A 1 171 ? 6.129 -13.399 -23.668 1.00 90.62 171 ALA A O 1
ATOM 1329 N N . LYS A 1 172 ? 6.536 -14.234 -25.723 1.00 84.56 172 LYS A N 1
ATOM 1330 C CA . LYS A 1 172 ? 5.271 -14.992 -25.860 1.00 84.56 172 LYS A CA 1
ATOM 1331 C C . LYS A 1 172 ? 4.966 -15.938 -24.692 1.00 84.56 172 LYS A C 1
ATOM 1333 O O . LYS A 1 172 ? 3.802 -16.157 -24.380 1.00 84.56 172 LYS A O 1
ATOM 1338 N N . ASN A 1 173 ? 5.987 -16.458 -24.012 1.00 83.12 173 ASN A N 1
ATOM 1339 C CA . ASN A 1 173 ? 5.849 -17.361 -22.862 1.00 83.12 173 ASN A CA 1
ATOM 1340 C C . ASN A 1 173 ? 5.679 -16.645 -21.504 1.00 83.12 173 ASN A C 1
ATOM 1342 O O . ASN A 1 173 ? 5.637 -17.296 -20.457 1.00 83.12 173 ASN A O 1
ATOM 1346 N N . SER A 1 174 ? 5.589 -15.314 -21.491 1.00 87.62 174 SER A N 1
ATOM 1347 C CA . SER A 1 174 ? 5.377 -14.548 -20.262 1.00 87.62 174 SER A CA 1
ATOM 1348 C C . SER A 1 174 ? 3.972 -14.811 -19.709 1.00 87.62 174 SER A C 1
ATOM 1350 O O . SER A 1 174 ? 2.979 -14.580 -20.390 1.00 87.62 174 SER A O 1
ATOM 1352 N N . LYS A 1 175 ? 3.866 -15.254 -18.451 1.00 90.44 175 LYS A N 1
ATOM 1353 C CA . LYS A 1 175 ? 2.561 -15.454 -17.780 1.00 90.44 175 LYS A CA 1
ATOM 1354 C C . LYS A 1 175 ? 1.928 -14.134 -17.319 1.00 90.44 175 LYS A C 1
ATOM 1356 O O . LYS A 1 175 ? 0.709 -13.982 -17.327 1.00 90.44 175 LYS A O 1
ATOM 1361 N N . TYR A 1 176 ? 2.776 -13.172 -16.951 1.00 93.25 176 TYR A N 1
ATOM 1362 C CA . TYR A 1 176 ? 2.390 -11.855 -16.447 1.00 93.25 176 TYR A CA 1
ATOM 1363 C C . TYR A 1 176 ? 3.234 -10.758 -17.096 1.00 93.25 176 TYR A C 1
ATOM 1365 O O . TYR A 1 176 ? 4.379 -10.980 -17.498 1.00 93.25 176 TYR A O 1
ATOM 1373 N N . CYS A 1 177 ? 2.690 -9.546 -17.153 1.00 94.44 177 CYS A N 1
ATOM 1374 C CA . CYS A 1 177 ? 3.417 -8.372 -17.601 1.00 94.44 177 CYS A CA 1
ATOM 1375 C C . CYS A 1 177 ? 4.451 -7.940 -16.557 1.00 94.44 177 CYS A C 1
ATOM 1377 O O . CYS A 1 177 ? 4.099 -7.471 -15.477 1.00 94.44 177 CYS A O 1
ATOM 1379 N N . SER A 1 178 ? 5.731 -7.972 -16.923 1.00 93.25 178 SER A N 1
ATOM 1380 C CA . SER A 1 178 ? 6.833 -7.507 -16.069 1.00 93.25 178 SER A CA 1
ATOM 1381 C C . SER A 1 178 ? 6.812 -6.003 -15.759 1.00 93.25 178 SER A C 1
ATOM 1383 O O . SER A 1 178 ? 7.574 -5.547 -14.914 1.00 93.25 178 SER A O 1
ATOM 1385 N N . SER A 1 179 ? 5.963 -5.214 -16.432 1.00 95.38 179 SER A N 1
ATOM 1386 C CA . SER A 1 179 ? 5.801 -3.782 -16.140 1.00 95.38 179 SER A CA 1
ATOM 1387 C C . SER A 1 179 ? 4.701 -3.475 -15.135 1.00 95.38 179 SER A C 1
ATOM 1389 O O . SER A 1 179 ? 4.841 -2.528 -14.373 1.00 95.38 179 SER A O 1
ATOM 1391 N N . CYS A 1 180 ? 3.567 -4.172 -15.225 1.00 93.50 180 CYS A N 1
ATOM 1392 C CA . CYS A 1 180 ? 2.335 -3.778 -14.534 1.00 93.50 180 CYS A CA 1
ATOM 1393 C C . CYS A 1 180 ? 1.632 -4.937 -13.818 1.00 93.50 180 CYS A C 1
ATOM 1395 O O . CYS A 1 180 ? 0.564 -4.731 -13.257 1.00 93.50 180 CYS A O 1
ATOM 1397 N N . GLY A 1 181 ? 2.178 -6.155 -13.872 1.00 90.12 181 GLY A N 1
ATOM 1398 C CA . GLY A 1 181 ? 1.633 -7.339 -13.201 1.00 90.12 181 GLY A CA 1
ATOM 1399 C C . GLY A 1 181 ? 0.386 -7.950 -13.847 1.00 90.12 181 GLY A C 1
ATOM 1400 O O . GLY A 1 181 ? -0.057 -9.005 -13.407 1.00 90.12 181 GLY A O 1
ATOM 1401 N N . ALA A 1 182 ? -0.172 -7.335 -14.896 1.00 91.75 182 ALA A N 1
ATOM 1402 C CA . ALA A 1 182 ? -1.371 -7.845 -15.557 1.00 91.75 182 ALA A CA 1
ATOM 1403 C C . ALA A 1 182 ? -1.135 -9.244 -16.162 1.00 91.75 182 ALA A C 1
ATOM 1405 O O . ALA A 1 182 ? -0.076 -9.461 -16.764 1.00 91.75 182 ALA A O 1
ATOM 1406 N N . PRO A 1 183 ? -2.091 -10.182 -16.042 1.00 90.69 183 PRO A N 1
ATOM 1407 C CA . PRO A 1 183 ? -1.992 -11.483 -16.695 1.00 90.69 183 PRO A CA 1
ATOM 1408 C C . PRO A 1 183 ? -2.056 -11.319 -18.219 1.00 90.69 183 PRO A C 1
ATOM 1410 O O . PRO A 1 183 ? -2.763 -10.449 -18.731 1.00 90.69 183 PRO A O 1
ATOM 1413 N N . LEU A 1 184 ? -1.314 -12.148 -18.953 1.00 87.81 184 LEU A N 1
ATOM 1414 C CA . LEU A 1 184 ? -1.396 -12.193 -20.414 1.00 87.81 184 LEU A CA 1
ATOM 1415 C C . LEU A 1 184 ? -2.446 -13.231 -20.829 1.00 87.81 184 LEU A C 1
ATOM 1417 O O . LEU A 1 184 ? -2.493 -14.326 -20.266 1.00 87.81 184 LEU A O 1
ATOM 1421 N N . SER A 1 185 ? -3.324 -12.882 -21.778 1.00 69.56 185 SER A N 1
ATOM 1422 C CA . SER A 1 185 ? -4.413 -13.768 -22.209 1.00 69.56 185 SER A CA 1
ATOM 1423 C C . SER A 1 185 ? -3.838 -15.080 -22.751 1.00 69.56 185 SER A C 1
ATOM 1425 O O . SER A 1 185 ? -3.086 -15.059 -23.724 1.00 69.56 185 SER A O 1
ATOM 1427 N N . GLY A 1 186 ? -4.169 -16.197 -22.105 1.00 63.06 186 GLY A N 1
ATOM 1428 C CA . GLY A 1 186 ? -3.557 -17.510 -22.343 1.00 63.06 186 GLY A CA 1
ATOM 1429 C C . GLY A 1 186 ? -2.989 -18.147 -21.072 1.00 63.06 186 GLY A C 1
ATOM 1430 O O . GLY A 1 186 ? -2.805 -19.359 -21.027 1.00 63.06 186 GLY A O 1
ATOM 1431 N N . ALA A 1 187 ? -2.784 -17.368 -20.006 1.00 56.81 187 ALA A N 1
ATOM 1432 C CA . ALA A 1 187 ? -2.726 -17.924 -18.663 1.00 56.81 187 ALA A CA 1
ATOM 1433 C C . ALA A 1 187 ? -4.152 -18.329 -18.270 1.00 56.81 187 ALA A C 1
ATOM 1435 O O . ALA A 1 187 ? -4.957 -17.467 -17.915 1.00 56.81 187 ALA A O 1
ATOM 1436 N N . GLU A 1 188 ? -4.487 -19.617 -18.388 1.00 56.62 188 GLU A N 1
ATOM 1437 C CA . GLU A 1 188 ? -5.688 -20.158 -17.755 1.00 56.62 188 GLU A CA 1
ATOM 1438 C C . GLU A 1 188 ? -5.685 -19.695 -16.298 1.00 56.62 188 GLU A C 1
ATOM 1440 O O . GLU A 1 188 ? -4.773 -20.000 -15.523 1.00 56.62 188 GLU A O 1
ATOM 1445 N N . THR A 1 189 ? -6.673 -18.881 -15.937 1.00 51.06 189 THR A N 1
ATOM 1446 C CA . THR A 1 189 ? -6.952 -18.573 -14.544 1.00 51.06 189 THR A CA 1
ATOM 1447 C C . THR A 1 189 ? -7.344 -19.886 -13.898 1.00 51.06 189 THR A C 1
ATOM 1449 O O . THR A 1 189 ? -8.488 -20.323 -14.028 1.00 51.06 189 THR A O 1
ATOM 1452 N N . LEU A 1 190 ? -6.386 -20.532 -13.231 1.00 62.03 190 LEU A N 1
ATOM 1453 C CA . LEU A 1 190 ? -6.712 -21.581 -12.281 1.00 62.03 190 LEU A CA 1
ATOM 1454 C C . LEU A 1 190 ? -7.783 -21.014 -11.338 1.00 62.03 190 LEU A C 1
ATOM 1456 O O . LEU A 1 190 ? -7.681 -19.839 -10.954 1.00 62.03 190 LEU A O 1
ATOM 1460 N N . PRO A 1 191 ? -8.820 -21.800 -10.997 1.00 72.88 191 PRO A N 1
ATOM 1461 C CA . PRO A 1 191 ? -9.791 -21.365 -10.010 1.00 72.88 191 PRO A CA 1
ATOM 1462 C C . PRO A 1 191 ? -9.032 -20.920 -8.755 1.00 72.88 191 PRO A C 1
ATOM 1464 O O . PRO A 1 191 ? -8.004 -21.530 -8.425 1.00 72.88 191 PRO A O 1
ATOM 1467 N N . PRO A 1 192 ? -9.480 -19.843 -8.083 1.00 71.44 192 PRO A N 1
ATOM 1468 C CA . PRO A 1 192 ? -8.837 -19.402 -6.856 1.00 71.44 192 PRO A CA 1
ATOM 1469 C C 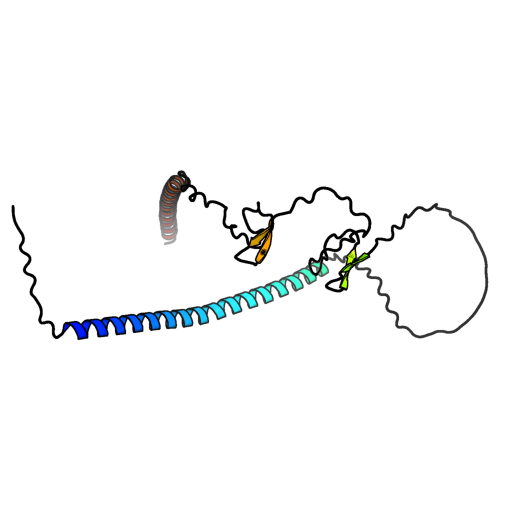. PRO A 1 192 ? -8.710 -20.615 -5.926 1.00 71.44 192 PRO A C 1
ATOM 1471 O O . PRO A 1 192 ? -9.677 -21.378 -5.807 1.00 71.44 192 PRO A O 1
ATOM 1474 N N . PRO A 1 193 ? -7.525 -20.850 -5.330 1.00 69.62 193 PRO A N 1
ATOM 1475 C CA . PRO A 1 193 ? -7.352 -21.977 -4.431 1.00 69.62 193 PRO A CA 1
ATOM 1476 C C . PRO A 1 193 ? -8.433 -21.897 -3.347 1.00 69.62 193 PRO A C 1
ATOM 1478 O O . PRO A 1 193 ? -8.741 -20.787 -2.892 1.00 69.62 193 PRO A O 1
ATOM 1481 N N . PRO A 1 194 ? -9.040 -23.033 -2.957 1.00 73.19 194 PRO A N 1
ATOM 1482 C CA . PRO A 1 194 ? -10.032 -23.028 -1.895 1.00 73.19 194 PRO A CA 1
ATOM 1483 C C . PRO A 1 194 ? -9.431 -22.346 -0.658 1.00 73.19 194 PRO A C 1
ATOM 1485 O O . PRO A 1 194 ? -8.230 -22.513 -0.404 1.00 73.19 194 PRO A O 1
ATOM 1488 N N . PRO A 1 195 ? -10.226 -21.553 0.085 1.00 71.88 195 PRO A N 1
ATOM 1489 C CA . PRO A 1 195 ? -9.746 -20.910 1.299 1.00 71.88 195 PRO A CA 1
ATOM 1490 C C . PRO A 1 195 ? -9.082 -21.970 2.192 1.00 71.88 195 PRO A C 1
ATOM 1492 O O . PRO A 1 195 ? -9.645 -23.059 2.348 1.00 71.88 195 PRO A O 1
ATOM 1495 N N . PRO A 1 196 ? -7.870 -21.712 2.724 1.00 75.25 196 PRO A N 1
ATOM 1496 C CA . PRO A 1 196 ? -7.165 -22.694 3.530 1.00 75.25 196 PRO A CA 1
ATOM 1497 C C . PRO A 1 196 ? -8.062 -23.166 4.684 1.00 75.25 196 PRO A C 1
ATOM 1499 O O . PRO A 1 196 ? -8.560 -22.324 5.434 1.00 75.25 196 PRO A O 1
ATOM 1502 N N . PRO A 1 197 ? -8.252 -24.486 4.866 1.00 69.25 197 PRO A N 1
ATOM 1503 C CA . PRO A 1 197 ? -9.220 -25.038 5.819 1.00 69.25 197 PRO A CA 1
ATOM 1504 C C . PRO A 1 197 ? -8.907 -24.719 7.292 1.00 69.25 197 PRO A C 1
ATOM 1506 O O . PRO A 1 197 ? -9.720 -24.992 8.166 1.00 69.25 197 PRO A O 1
ATOM 1509 N N . ASP A 1 198 ? -7.737 -24.141 7.576 1.00 78.00 198 ASP A N 1
ATOM 1510 C CA . ASP A 1 198 ? -7.263 -23.829 8.928 1.00 78.00 198 ASP A CA 1
ATOM 1511 C C . ASP A 1 198 ? -7.541 -22.376 9.362 1.00 78.00 198 ASP A C 1
ATOM 1513 O O . ASP A 1 198 ? -7.340 -22.037 10.524 1.00 78.00 198 ASP A O 1
ATOM 1517 N N . ILE A 1 199 ? -7.994 -21.490 8.463 1.00 84.38 199 ILE A N 1
ATOM 1518 C CA . ILE A 1 199 ? -8.246 -20.084 8.837 1.00 84.38 199 ILE A CA 1
ATOM 1519 C C . ILE A 1 199 ? -9.473 -19.973 9.746 1.00 84.38 199 ILE A C 1
ATOM 1521 O O . ILE A 1 199 ? -9.395 -19.300 10.769 1.00 84.38 199 ILE A O 1
ATOM 1525 N N . GLU A 1 200 ? -10.561 -20.673 9.420 1.00 85.31 200 GLU A N 1
ATOM 1526 C CA . GLU A 1 200 ? -11.802 -20.635 10.207 1.00 85.31 200 GLU A CA 1
ATOM 1527 C C . GLU A 1 200 ? -11.574 -21.165 11.628 1.00 85.31 200 GLU A C 1
ATOM 1529 O O . GLU A 1 200 ? -11.933 -20.531 12.614 1.00 85.31 200 GLU A O 1
ATOM 1534 N N . LYS A 1 201 ? -10.841 -22.278 11.743 1.00 88.75 201 LYS A N 1
ATOM 1535 C CA . LYS A 1 201 ? -10.486 -22.873 13.033 1.00 88.75 201 LYS A CA 1
ATOM 1536 C C . LYS A 1 201 ? -9.604 -21.948 13.876 1.00 88.75 201 LYS A C 1
ATOM 1538 O O . LYS A 1 201 ? -9.789 -21.839 15.085 1.00 88.75 201 LYS A O 1
ATOM 1543 N N . ARG A 1 202 ? -8.640 -21.267 13.247 1.00 90.62 202 ARG A N 1
ATOM 1544 C CA . ARG A 1 202 ? -7.801 -20.264 13.922 1.00 90.62 202 ARG A CA 1
ATOM 1545 C C . ARG A 1 202 ? -8.603 -19.049 14.369 1.00 90.62 202 ARG A C 1
ATOM 1547 O O . ARG A 1 202 ? -8.241 -18.446 15.376 1.00 90.62 202 ARG A O 1
ATOM 1554 N N . LEU A 1 203 ? -9.645 -18.681 13.625 1.00 92.50 203 LEU A N 1
ATOM 1555 C CA . LEU A 1 203 ? -10.531 -17.579 13.977 1.00 92.50 203 LEU A CA 1
ATOM 1556 C C . LEU A 1 203 ? -11.374 -17.936 15.206 1.00 92.50 203 LEU A C 1
ATOM 1558 O O . LEU A 1 203 ? -11.363 -17.178 16.171 1.00 92.50 203 LEU A O 1
ATOM 1562 N N . GLU A 1 204 ? -11.980 -19.125 15.228 1.00 93.00 204 GLU A N 1
ATOM 1563 C CA . GLU A 1 204 ? -12.724 -19.632 16.391 1.00 93.00 204 GLU A CA 1
ATOM 1564 C C . GLU A 1 204 ? -11.838 -19.716 17.649 1.00 93.00 204 GLU A C 1
ATOM 1566 O O . GLU A 1 204 ? -12.222 -19.252 18.724 1.00 93.00 204 GLU A O 1
ATOM 1571 N N . GLU A 1 205 ? -10.606 -20.226 17.518 1.00 95.31 205 GLU A N 1
ATOM 1572 C CA . GLU A 1 205 ? -9.649 -20.292 18.633 1.00 95.31 205 GLU A CA 1
ATOM 1573 C C . GLU A 1 205 ? -9.258 -18.892 19.148 1.00 95.31 205 GLU A C 1
ATOM 1575 O O . GLU A 1 205 ? -9.028 -18.690 20.345 1.00 95.31 205 GLU A O 1
ATOM 1580 N N . LEU A 1 206 ? -9.168 -17.903 18.254 1.00 96.44 206 LEU A N 1
ATOM 1581 C CA . LEU A 1 206 ? -8.842 -16.529 18.626 1.00 96.44 206 LEU A CA 1
ATOM 1582 C C . LEU A 1 206 ? -10.009 -15.852 19.356 1.00 96.44 206 LEU A C 1
ATOM 1584 O O . LEU A 1 206 ? -9.783 -15.156 20.347 1.00 96.44 206 LEU A O 1
ATOM 1588 N N . GLU A 1 207 ? -11.242 -16.087 18.912 1.00 96.88 207 GLU A N 1
ATOM 1589 C CA . GLU A 1 207 ? -12.453 -15.575 19.558 1.00 96.88 207 GLU A CA 1
ATOM 1590 C C . GLU A 1 207 ? -12.628 -16.134 20.978 1.00 96.88 207 GLU A C 1
ATOM 1592 O O . GLU A 1 207 ? -12.970 -15.392 21.905 1.00 96.88 207 GLU A O 1
ATOM 1597 N N . GLU A 1 208 ? -12.321 -17.416 21.191 1.00 97.62 208 GLU A N 1
ATOM 1598 C CA . GLU A 1 208 ? -12.348 -18.027 22.523 1.00 97.62 208 GLU A CA 1
ATOM 1599 C C . GLU A 1 208 ? -11.280 -17.426 23.454 1.00 97.62 208 GLU A C 1
ATOM 1601 O O . GLU A 1 208 ? -11.565 -17.097 24.612 1.00 97.62 208 GLU A O 1
ATOM 1606 N N . LYS A 1 209 ? -10.064 -17.186 22.941 1.00 97.75 209 LYS A N 1
ATOM 1607 C CA . LYS A 1 209 ? -8.992 -16.517 23.699 1.00 97.75 209 LYS A CA 1
ATOM 1608 C C . LYS A 1 209 ? -9.368 -15.094 24.102 1.00 97.75 209 LYS A C 1
ATOM 1610 O O . LYS A 1 209 ? -9.093 -14.704 25.237 1.00 97.75 209 LYS A O 1
ATOM 1615 N N . ILE A 1 210 ? -10.005 -14.330 23.211 1.00 98.00 210 ILE A N 1
ATOM 1616 C CA . ILE A 1 210 ? -10.481 -12.972 23.516 1.00 98.00 210 ILE A CA 1
ATOM 1617 C C . ILE A 1 210 ? -11.500 -13.022 24.659 1.00 98.00 210 ILE A C 1
ATOM 1619 O O . ILE A 1 210 ? -11.321 -12.328 25.660 1.00 98.00 210 ILE A O 1
ATOM 1623 N N . ARG A 1 211 ? -12.494 -13.916 24.581 1.00 97.69 211 ARG A N 1
ATOM 1624 C CA . ARG A 1 211 ? -13.510 -14.078 25.634 1.00 97.69 211 ARG A CA 1
ATOM 1625 C C . ARG A 1 211 ? -12.893 -14.445 26.988 1.00 97.69 211 ARG A C 1
ATOM 1627 O O . ARG A 1 211 ? -13.278 -13.897 28.019 1.00 97.69 211 ARG A O 1
ATOM 1634 N N . SER A 1 212 ? -11.909 -15.345 26.996 1.00 97.81 212 SER A N 1
ATOM 1635 C CA . SER A 1 212 ? -11.192 -15.723 28.220 1.00 97.81 212 SER A CA 1
ATOM 1636 C C . SER A 1 212 ? -10.388 -14.558 28.813 1.00 97.81 212 SER A C 1
ATOM 1638 O O . SER A 1 212 ? -10.290 -14.437 30.038 1.00 97.81 212 SER A O 1
ATOM 1640 N N . LEU A 1 213 ? -9.790 -13.706 27.975 1.00 97.88 213 LEU A N 1
ATOM 1641 C CA . LEU A 1 213 ? -9.031 -12.539 28.430 1.00 97.88 213 LEU A CA 1
ATOM 1642 C C . LEU A 1 213 ? -9.945 -11.466 29.024 1.00 97.88 213 LEU A C 1
ATOM 1644 O O . LEU A 1 213 ? -9.617 -10.911 30.072 1.00 97.88 213 LEU A O 1
ATOM 1648 N N . GLU A 1 214 ? -11.097 -11.211 28.407 1.00 97.44 214 GLU A N 1
ATOM 1649 C CA . GLU A 1 214 ? -12.092 -10.256 28.908 1.00 97.44 214 GLU A CA 1
ATOM 1650 C C . GLU A 1 214 ? -12.616 -10.653 30.295 1.00 97.44 214 GLU A C 1
ATOM 1652 O O . GLU A 1 214 ? -12.642 -9.827 31.209 1.00 97.44 214 GLU A O 1
ATOM 1657 N N . GLU A 1 215 ? -12.941 -11.933 30.492 1.00 97.31 215 GLU A N 1
ATOM 1658 C CA . GLU A 1 215 ? -13.365 -12.455 31.797 1.00 97.31 215 GLU A CA 1
ATOM 1659 C C . GLU A 1 215 ? -12.252 -12.341 32.851 1.00 97.31 215 GLU A C 1
ATOM 1661 O O . GLU A 1 215 ? -12.495 -11.983 34.007 1.00 97.31 215 GLU 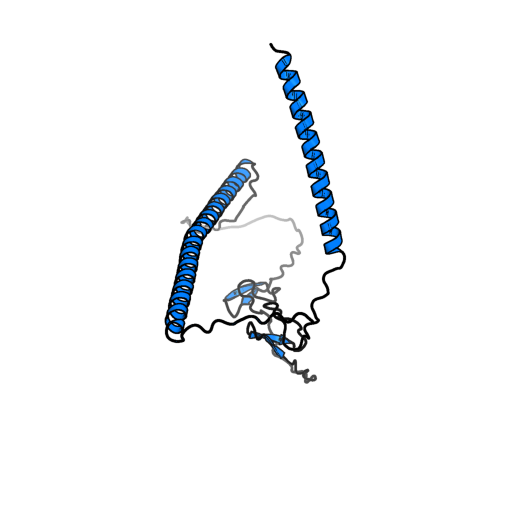A O 1
ATOM 1666 N N . SER A 1 216 ? -11.003 -12.597 32.455 1.00 96.44 216 SER A N 1
ATOM 1667 C CA . SER A 1 216 ? -9.850 -12.450 33.350 1.00 96.44 216 SER A CA 1
ATOM 1668 C C . SER A 1 216 ? -9.640 -10.990 33.763 1.00 96.44 216 SER A C 1
ATOM 1670 O O . SER A 1 216 ? -9.392 -10.707 34.935 1.00 96.44 216 SER A O 1
ATOM 1672 N N . LEU A 1 217 ? -9.790 -10.047 32.827 1.00 96.56 217 LEU A N 1
ATOM 1673 C CA . LEU A 1 217 ? -9.702 -8.613 33.105 1.00 96.56 217 LEU A CA 1
ATOM 1674 C C . LEU A 1 217 ? -10.819 -8.144 34.037 1.00 96.56 217 LEU A C 1
ATOM 1676 O O . LEU A 1 217 ? -10.549 -7.370 34.954 1.00 96.56 217 LEU A O 1
ATOM 1680 N N . LYS A 1 218 ? -12.044 -8.644 33.850 1.00 96.56 218 LYS A N 1
ATOM 1681 C CA . LYS A 1 218 ? -13.186 -8.325 34.713 1.00 96.56 218 LYS A CA 1
ATOM 1682 C C . LYS A 1 218 ? -12.948 -8.744 36.167 1.00 96.56 218 LYS A C 1
ATOM 1684 O O . LYS A 1 218 ? -13.205 -7.973 37.085 1.00 96.56 218 LYS A O 1
ATOM 1689 N N . LYS A 1 219 ? -12.382 -9.930 36.394 1.00 94.62 219 LYS A N 1
ATOM 1690 C CA . LYS A 1 219 ? -12.031 -10.384 37.751 1.00 94.62 219 LYS A CA 1
ATOM 1691 C C . LYS A 1 219 ? -10.976 -9.492 38.406 1.00 94.62 219 LYS A C 1
ATOM 1693 O O . LYS A 1 219 ? -11.083 -9.186 39.590 1.00 94.62 219 LYS A O 1
ATOM 1698 N N . ILE A 1 220 ? -9.983 -9.042 37.634 1.00 93.44 220 ILE A N 1
ATOM 1699 C CA . ILE A 1 220 ? -8.934 -8.130 38.120 1.00 93.44 220 ILE A CA 1
ATOM 1700 C C . ILE A 1 220 ? -9.509 -6.745 38.456 1.00 93.44 220 ILE A C 1
ATOM 1702 O O . ILE A 1 220 ? -9.070 -6.106 39.413 1.00 93.44 220 ILE A O 1
ATOM 1706 N N . THR A 1 221 ? -10.467 -6.237 37.678 1.00 92.88 221 THR A N 1
ATOM 1707 C CA . THR A 1 221 ? -11.095 -4.941 37.975 1.00 92.88 221 THR A CA 1
ATOM 1708 C C . THR A 1 221 ? -12.005 -5.021 39.196 1.00 92.88 221 THR A C 1
ATOM 1710 O O . THR A 1 221 ? -11.981 -4.112 40.026 1.00 92.88 221 THR A O 1
ATOM 1713 N N . GLU A 1 222 ? -12.743 -6.120 39.359 1.00 90.56 222 GLU A N 1
ATOM 1714 C CA . GLU A 1 222 ? -13.549 -6.374 40.553 1.00 90.56 222 GLU A CA 1
ATOM 1715 C C . GLU A 1 222 ? -12.667 -6.462 41.804 1.00 90.56 222 GLU A C 1
ATOM 1717 O O . GLU A 1 222 ? -12.938 -5.741 42.767 1.00 90.56 222 GLU A O 1
ATOM 1722 N N . SER A 1 223 ? -11.566 -7.226 41.774 1.00 86.38 223 SER A N 1
ATOM 1723 C CA . SER A 1 223 ? -10.649 -7.358 42.918 1.00 86.38 223 SER A CA 1
ATOM 1724 C C . SER A 1 223 ? -10.019 -6.022 43.329 1.00 86.38 223 SER A C 1
ATOM 1726 O O . SER A 1 223 ? -10.000 -5.692 44.513 1.00 86.38 223 SER A O 1
ATOM 1728 N N . LYS A 1 224 ? -9.605 -5.190 42.363 1.00 84.81 224 LYS A N 1
ATOM 1729 C CA . LYS A 1 224 ? -9.082 -3.837 42.634 1.00 84.81 224 LYS A CA 1
ATOM 1730 C C . LYS A 1 224 ? -10.131 -2.891 43.223 1.00 84.81 224 LYS A C 1
ATOM 1732 O O . LYS A 1 224 ? -9.794 -1.991 43.989 1.00 84.81 224 LYS A O 1
ATOM 1737 N N . SER A 1 225 ? -11.409 -3.074 42.883 1.00 76.06 225 SER A N 1
ATOM 1738 C CA . SER A 1 225 ? -12.492 -2.268 43.463 1.00 76.06 225 SER A CA 1
ATOM 1739 C C . SER A 1 225 ? -12.733 -2.582 44.944 1.00 76.06 225 SER A C 1
ATOM 1741 O O . SER A 1 225 ? -13.148 -1.697 45.694 1.00 76.06 225 SER A O 1
ATOM 1743 N N . PHE A 1 226 ? -12.455 -3.820 45.372 1.00 70.62 226 PHE A N 1
ATOM 1744 C CA . PHE A 1 226 ? -12.553 -4.230 46.774 1.00 70.62 226 PHE A CA 1
ATOM 1745 C C . PHE A 1 226 ? -11.372 -3.716 47.606 1.00 70.62 226 PHE A C 1
ATOM 1747 O O . PHE A 1 226 ? -11.595 -3.241 48.717 1.00 70.62 226 PHE A O 1
ATOM 1754 N N . GLU A 1 227 ? -10.151 -3.727 47.063 1.00 72.50 227 GLU A N 1
ATOM 1755 C CA . GLU A 1 227 ? -8.971 -3.160 47.740 1.00 72.50 227 GLU A CA 1
ATOM 1756 C C . GLU A 1 227 ? -9.137 -1.653 48.007 1.00 72.50 227 GLU A C 1
ATOM 1758 O O . GLU A 1 227 ? -8.993 -1.216 49.148 1.00 72.50 227 GLU A O 1
ATOM 1763 N N . ASN A 1 228 ? -9.585 -0.872 47.014 1.00 65.88 228 ASN A N 1
ATOM 1764 C CA . ASN A 1 228 ? -9.809 0.574 47.186 1.00 65.88 228 ASN A CA 1
ATOM 1765 C C . ASN A 1 228 ? -10.897 0.917 48.226 1.00 65.88 228 ASN A C 1
ATOM 1767 O O . ASN A 1 228 ? -10.819 1.949 48.893 1.00 65.88 228 ASN A O 1
ATOM 1771 N N . LYS A 1 229 ? -11.927 0.073 48.386 1.00 66.62 229 LYS A N 1
ATOM 1772 C CA . LYS A 1 229 ? -12.985 0.303 49.390 1.00 66.62 229 LYS A CA 1
ATOM 1773 C C . LYS A 1 229 ? -12.498 0.063 50.819 1.00 66.62 229 LYS A C 1
ATOM 1775 O O . LYS A 1 229 ? -12.918 0.792 51.711 1.00 66.62 229 LYS A O 1
ATOM 1780 N N . ASN A 1 230 ? -11.603 -0.903 51.025 1.00 60.91 230 ASN A N 1
ATOM 1781 C CA . ASN A 1 230 ? -11.026 -1.174 52.343 1.00 60.91 230 ASN A CA 1
ATOM 1782 C C . ASN A 1 230 ? -9.995 -0.119 52.768 1.00 60.91 230 ASN A C 1
ATOM 1784 O O . ASN A 1 230 ? -9.907 0.181 53.953 1.00 60.91 230 ASN A O 1
ATOM 1788 N N . GLU A 1 231 ? -9.251 0.487 51.839 1.00 64.06 231 GLU A N 1
ATOM 1789 C CA . GLU A 1 231 ? -8.319 1.573 52.189 1.00 64.06 231 GLU A CA 1
ATOM 1790 C C . GLU A 1 231 ? -9.042 2.860 52.616 1.00 64.06 231 GLU A C 1
ATOM 1792 O O . GLU A 1 231 ? -8.547 3.597 53.467 1.00 64.06 231 GLU A O 1
ATOM 1797 N N . THR A 1 232 ? -10.246 3.111 52.091 1.00 61.97 232 THR A N 1
ATOM 1798 C CA . THR A 1 232 ? -11.009 4.331 52.408 1.00 61.97 232 THR A CA 1
ATOM 1799 C C . THR A 1 232 ? -11.689 4.261 53.786 1.00 61.97 232 THR A C 1
ATOM 1801 O O . THR A 1 232 ? -11.909 5.297 54.400 1.00 61.97 232 THR A O 1
ATOM 1804 N N . SER A 1 233 ? -11.974 3.062 54.319 1.00 58.88 233 SER A N 1
ATOM 1805 C CA . SER A 1 233 ? -12.637 2.895 55.628 1.00 58.88 233 SER A CA 1
ATOM 1806 C C . SER A 1 233 ? -11.680 2.842 56.829 1.00 58.88 233 SER A C 1
ATOM 1808 O O . SER A 1 233 ? -12.128 2.587 57.942 1.00 58.88 233 SER A O 1
ATOM 1810 N N . ILE A 1 234 ? -10.369 2.993 56.615 1.00 64.06 234 ILE A N 1
ATOM 1811 C CA . ILE A 1 234 ? -9.345 2.963 57.679 1.00 64.06 234 ILE A CA 1
ATOM 1812 C C . ILE A 1 234 ? -8.954 4.392 58.122 1.00 64.06 234 ILE A C 1
ATOM 1814 O O . ILE A 1 234 ? -8.262 4.560 59.123 1.00 64.06 234 ILE A O 1
ATOM 1818 N N . PHE A 1 235 ? -9.423 5.430 57.416 1.00 59.31 235 PHE A N 1
ATOM 1819 C CA . PHE A 1 235 ? -9.083 6.839 57.668 1.00 59.31 235 PHE A CA 1
ATOM 1820 C C . PHE A 1 235 ? -10.246 7.719 58.186 1.00 59.31 235 PHE A C 1
ATOM 1822 O O . PHE A 1 235 ? -10.082 8.938 58.242 1.00 59.31 235 PHE A O 1
ATOM 1829 N N . GLU A 1 236 ? -11.377 7.134 58.600 1.00 51.44 236 GLU A N 1
ATOM 1830 C CA . GLU A 1 236 ? -12.451 7.805 59.371 1.00 51.44 236 GLU A CA 1
ATOM 1831 C C . GLU A 1 236 ? -12.479 7.305 60.821 1.00 51.44 236 GLU A C 1
ATOM 1833 O O . GLU A 1 236 ? -12.675 8.152 61.724 1.00 51.44 236 GLU A O 1
#

Secondary structure (DSSP, 8-state):
------------TTSHHHHHHHHHHHHHHHHHHHHHHHHHHHHHHHHHHHHHHHHHHHHHHHHHHHHHHHHHHTT------------------------------------------EEE-TTT--EEETT-SB-TTT--B------------------EEE-TTT--EEETT-SB-TTT-PBPTTS--PPPPPPPTTHHHHHHHHHHHHHHHHHHHHHHHHHHHHHHHHHHTT--

pLDDT: mean 71.9, std 18.73, range [36.12, 98.0]

Radius of gyration: 40.8 Å; chains: 1; bounding box: 130×71×100 Å